Protein AF-A0A397GN36-F1 (afdb_monomer_lite)

Foldseek 3Di:
DVVLLVQVLVVVVVCVVVVPLPVAADEDADALVNQVVLVVVVVVQVCCVVDPDPDPSDRPSSVSYDYAYALVVLLQVLLQVLCLVVVVVLLVVCCVVVNPVDDDDSRDDSVSSLVSLVCLQVVCVVCVVVCCVVDVVPPPDPVVVVSCCSRVQSSCLSNCLVPPCQQVLVPVVNLVSLVSSLVVCVVVVPPRSVVNSVVNNVVLVVCVVVVPVVNVVCSVPSNLSHCVVQVVLVVQLPVVDDLPDDPVRSFVSSVVVVVVCCVVPVPPDDRPDDDDPDDDDPDPDDDPDDDHDDDPPPVPDD

Sequence (302 aa):
MNDYVNALQIILDIDKDIRILHNRLAPLVVDWPGQLFVGKALKHTGQKFIKPTPIRYQIDGINSFIPILGPLHVSLNSREHVILIYHSFFEKLFHFVFGSRNVFAKKPKPWRINLLLDLAYNGWYKIRDIINLKFGCTCKDTEYCMMVDLLDNIIPSTLDIYSTLFHSSSYDEYIESIFRIWTFVLCWKQHNYNKAPLAFLSDVFYWEDIKHPFAKVIKLFLMNFNDYFVENMHSKIRVHTSTNSSTDNIIKQAYLIVKDETQTNPKGHACNLPPDNNNCPQHVKALPNNLFYTTKSNYNYL

Radius of gyration: 22.61 Å; chains: 1; bounding box: 66×48×64 Å

Secondary structure (DSSP, 8-state):
-HHHHHHHHHHHHHHHHH-SSTT--EEEEE-HHHHHHHHHHHHHHHHHTT---------TTGGGEEEEE-HHHHHHHHHHHHHHHTHHHHHHHHHHHH-TTSPPPSS--HHHHHHHHHHHHHHHHHHHHHHHHHHTTT---HHHHHHHHIIIIIHHHHHHIIIIIITTT-HHHHHHHHHHHHHHHHHTT-TTTTTHHHHHHHHHHHHHHTT-HHHHHHHHHGGGS--HHHHHHHHHHHHH--TT--HHHHHHHHHHHHHHHHHH-TTSSS-------S---S------S-------------

Structure (mmCIF, N/CA/C/O backbone):
data_AF-A0A397GN36-F1
#
_entry.id   AF-A0A397GN36-F1
#
loop_
_atom_site.group_PDB
_atom_site.id
_atom_site.type_symbol
_atom_site.label_atom_id
_atom_site.label_alt_id
_atom_site.label_comp_id
_atom_site.label_asym_id
_atom_site.label_entity_id
_atom_site.label_seq_id
_atom_site.pdbx_PDB_ins_code
_atom_site.Cartn_x
_atom_site.Cartn_y
_atom_site.Cartn_z
_atom_site.occupancy
_atom_site.B_iso_or_equiv
_atom_site.auth_seq_id
_atom_site.auth_comp_id
_atom_site.auth_asym_id
_atom_site.auth_atom_id
_atom_site.pdbx_PDB_model_num
ATOM 1 N N . MET A 1 1 ? 10.115 18.184 -11.431 1.00 66.00 1 MET A N 1
ATOM 2 C CA . MET A 1 1 ? 10.056 17.642 -12.812 1.00 66.00 1 MET A CA 1
ATOM 3 C C . MET A 1 1 ? 11.456 17.442 -13.378 1.00 66.00 1 MET A C 1
ATOM 5 O O . MET A 1 1 ? 11.762 16.310 -13.715 1.00 66.00 1 MET A O 1
ATOM 9 N N . ASN A 1 2 ? 12.306 18.478 -13.4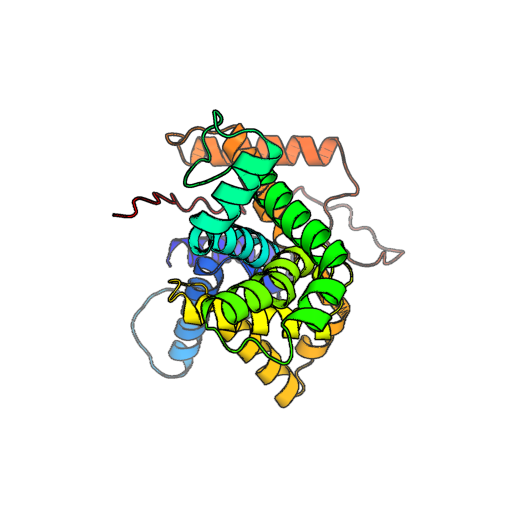18 1.00 72.06 2 ASN A N 1
ATOM 10 C CA . ASN A 1 2 ? 13.690 18.367 -13.915 1.00 72.06 2 ASN A CA 1
ATOM 11 C C . ASN A 1 2 ? 14.500 17.285 -13.192 1.00 72.06 2 ASN A C 1
ATOM 13 O O . ASN A 1 2 ? 15.205 16.535 -13.847 1.00 72.06 2 ASN A O 1
ATOM 17 N N . ASP A 1 3 ? 14.321 17.131 -11.880 1.00 79.06 3 ASP A N 1
ATOM 18 C CA . ASP A 1 3 ? 15.044 16.107 -11.113 1.00 79.06 3 ASP A CA 1
ATOM 19 C C . ASP A 1 3 ? 14.684 14.675 -11.544 1.00 79.06 3 ASP A C 1
ATOM 21 O O . ASP A 1 3 ? 15.561 13.827 -11.662 1.00 79.06 3 ASP A O 1
ATOM 25 N N . TYR A 1 4 ? 13.410 14.414 -11.862 1.00 79.75 4 TYR A N 1
ATOM 26 C CA . TYR A 1 4 ? 12.957 13.108 -12.366 1.00 79.75 4 TYR A CA 1
ATOM 27 C C . TYR A 1 4 ? 13.494 12.830 -13.767 1.00 79.75 4 TYR A C 1
ATOM 29 O O . TYR A 1 4 ? 13.946 11.728 -14.051 1.00 79.75 4 TYR A O 1
ATOM 37 N N . VAL A 1 5 ? 13.477 13.849 -14.624 1.00 78.44 5 VAL A N 1
ATOM 38 C CA . VAL A 1 5 ? 14.067 13.811 -15.965 1.00 78.44 5 VAL A CA 1
ATOM 39 C C . VAL A 1 5 ? 15.566 13.507 -15.890 1.00 78.44 5 VAL A C 1
ATOM 41 O O . VAL A 1 5 ? 16.035 12.602 -16.572 1.00 78.44 5 VAL A O 1
ATOM 44 N N . ASN A 1 6 ? 16.301 14.194 -15.015 1.00 83.25 6 ASN A N 1
ATOM 45 C CA . ASN A 1 6 ? 17.730 13.967 -14.815 1.00 83.25 6 ASN A CA 1
ATOM 46 C C . ASN A 1 6 ? 18.010 12.551 -14.291 1.00 83.25 6 ASN A C 1
ATOM 48 O O . ASN A 1 6 ? 18.943 11.905 -14.755 1.00 83.25 6 ASN A O 1
ATOM 52 N N . ALA A 1 7 ? 17.186 12.043 -13.371 1.00 82.44 7 ALA A N 1
ATOM 53 C CA . ALA A 1 7 ? 17.313 10.676 -12.873 1.00 82.44 7 ALA A CA 1
ATOM 54 C C . ALA A 1 7 ? 17.110 9.629 -13.983 1.00 82.44 7 ALA A C 1
ATOM 56 O O . ALA A 1 7 ? 17.905 8.701 -14.101 1.00 82.44 7 ALA A O 1
ATOM 57 N N . LEU A 1 8 ? 16.097 9.800 -14.841 1.00 85.12 8 LEU A N 1
ATOM 58 C CA . LEU A 1 8 ? 15.886 8.910 -15.988 1.00 85.12 8 LEU A CA 1
ATOM 59 C C . LEU A 1 8 ? 17.022 9.002 -17.011 1.00 85.12 8 LEU A C 1
ATOM 61 O O . LEU A 1 8 ? 17.406 7.983 -17.579 1.00 85.12 8 LEU A O 1
ATOM 65 N N . GLN A 1 9 ? 17.582 10.196 -17.224 1.00 84.31 9 GLN A N 1
ATOM 66 C CA . GLN A 1 9 ? 18.726 10.376 -18.117 1.00 84.31 9 GLN A CA 1
ATOM 67 C C . GLN A 1 9 ? 19.933 9.558 -17.652 1.00 84.31 9 GLN A C 1
ATOM 69 O O . GLN A 1 9 ? 20.587 8.942 -18.483 1.00 84.31 9 GLN A O 1
ATOM 74 N N . ILE A 1 10 ? 20.178 9.476 -16.342 1.00 83.81 10 ILE A N 1
ATOM 75 C CA . ILE A 1 10 ? 21.262 8.650 -15.794 1.00 83.81 10 ILE A CA 1
ATOM 76 C C . ILE A 1 10 ? 21.046 7.166 -16.123 1.00 83.81 10 ILE A C 1
ATOM 78 O O . ILE A 1 10 ? 21.978 6.493 -16.556 1.00 83.81 10 ILE A O 1
ATOM 82 N N . ILE A 1 11 ? 19.816 6.661 -15.971 1.00 84.19 11 ILE A N 1
ATOM 83 C CA . ILE A 1 11 ? 19.483 5.268 -16.314 1.00 84.19 11 ILE A CA 1
ATOM 84 C C . ILE A 1 11 ? 19.729 5.015 -17.807 1.00 84.19 11 ILE A C 1
ATOM 86 O O . ILE A 1 11 ? 20.317 4.003 -18.180 1.00 84.19 11 ILE A O 1
ATOM 90 N N . LEU A 1 12 ? 19.310 5.948 -18.661 1.00 85.19 12 LEU A N 1
ATOM 91 C CA . LEU A 1 12 ? 19.504 5.857 -20.107 1.00 85.19 12 LEU A CA 1
ATOM 92 C C . LEU A 1 12 ? 20.977 5.958 -20.508 1.00 85.19 12 LEU A C 1
ATOM 94 O O . LEU A 1 12 ? 21.395 5.293 -21.449 1.00 85.19 12 LEU A O 1
ATOM 98 N N . ASP A 1 13 ? 21.770 6.762 -19.802 1.00 85.19 13 ASP A N 1
ATOM 99 C CA . ASP A 1 13 ? 23.205 6.877 -20.047 1.00 85.19 13 ASP A CA 1
ATOM 100 C C . ASP A 1 13 ? 23.935 5.568 -19.732 1.00 85.19 13 ASP A C 1
ATOM 102 O O . ASP A 1 13 ? 24.816 5.179 -20.493 1.00 85.19 13 ASP A O 1
ATOM 106 N N . ILE A 1 14 ? 23.522 4.850 -18.683 1.00 82.06 14 ILE A N 1
ATOM 107 C CA . ILE A 1 14 ? 24.012 3.494 -18.393 1.00 82.06 14 ILE A CA 1
ATOM 108 C C . ILE A 1 14 ? 23.550 2.513 -19.480 1.00 82.06 14 ILE A C 1
ATOM 110 O O . ILE A 1 14 ? 24.323 1.672 -19.941 1.00 82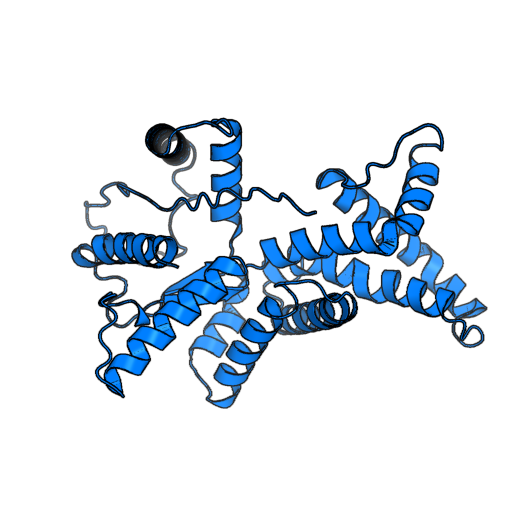.06 14 ILE A O 1
ATOM 114 N N . ASP A 1 15 ? 22.298 2.625 -19.930 1.00 82.94 15 ASP A N 1
ATOM 115 C CA . ASP A 1 15 ? 21.758 1.742 -20.963 1.00 82.94 15 ASP A CA 1
ATOM 116 C C . ASP A 1 15 ? 22.415 1.932 -22.339 1.00 82.94 15 ASP A C 1
ATOM 118 O O . ASP A 1 15 ? 22.415 0.998 -23.134 1.00 82.94 15 ASP A O 1
ATOM 122 N N . LYS A 1 16 ? 23.047 3.077 -22.634 1.00 82.81 16 LYS A N 1
ATOM 123 C CA . LYS A 1 16 ? 23.783 3.267 -23.903 1.00 82.81 16 LYS A CA 1
ATOM 124 C C . LYS A 1 16 ? 24.829 2.176 -24.143 1.00 82.81 16 LYS A C 1
ATOM 126 O O . LYS A 1 16 ? 25.008 1.749 -25.289 1.00 82.81 16 LYS A O 1
ATOM 131 N N . ASP A 1 17 ? 25.463 1.709 -23.071 1.00 78.81 17 ASP A N 1
ATOM 132 C CA . ASP A 1 17 ? 26.510 0.692 -23.130 1.00 78.81 17 ASP A CA 1
ATOM 133 C C . ASP A 1 17 ? 25.940 -0.735 -23.117 1.00 78.81 17 ASP A C 1
ATOM 135 O O . ASP A 1 17 ? 26.475 -1.619 -23.786 1.00 78.81 17 ASP A O 1
ATOM 139 N N . ILE A 1 18 ? 24.844 -0.972 -22.385 1.00 81.00 18 ILE A N 1
ATOM 140 C CA . ILE A 1 18 ? 24.303 -2.324 -22.137 1.00 81.00 18 ILE A CA 1
ATOM 141 C C . ILE A 1 18 ? 23.149 -2.679 -23.097 1.00 81.00 18 ILE A C 1
ATOM 143 O O . ILE A 1 18 ? 22.924 -3.849 -23.406 1.00 81.00 18 ILE A O 1
ATOM 147 N N . ARG A 1 19 ? 22.446 -1.667 -23.615 1.00 80.19 19 ARG A N 1
ATOM 148 C CA . ARG A 1 19 ? 21.332 -1.729 -24.577 1.00 80.19 19 ARG A CA 1
ATOM 149 C C . ARG A 1 19 ? 20.180 -2.643 -24.152 1.00 80.19 19 ARG A C 1
ATOM 151 O O . ARG A 1 19 ? 19.540 -3.275 -24.994 1.00 80.19 19 ARG A O 1
ATOM 158 N N . ILE A 1 20 ? 19.895 -2.712 -22.854 1.00 80.31 20 ILE A N 1
ATOM 159 C CA . ILE A 1 20 ? 18.793 -3.503 -22.296 1.00 80.31 20 ILE A CA 1
ATOM 160 C C . ILE A 1 20 ? 17.446 -2.870 -22.659 1.00 80.31 20 ILE A C 1
ATOM 162 O O . ILE A 1 20 ? 16.495 -3.599 -22.939 1.00 80.31 20 ILE A O 1
ATOM 166 N N . LEU A 1 21 ? 17.346 -1.538 -22.680 1.00 81.56 21 LEU A N 1
ATOM 167 C CA . LEU A 1 21 ? 16.092 -0.818 -22.939 1.00 81.56 21 LEU A CA 1
ATOM 168 C C . LEU A 1 21 ? 15.791 -0.633 -24.432 1.00 81.56 21 LEU A C 1
ATOM 170 O O . LEU A 1 21 ? 14.710 -0.156 -24.792 1.00 81.56 21 LEU A O 1
ATOM 174 N N . HIS A 1 22 ? 16.705 -1.039 -25.317 1.00 78.19 22 HIS A N 1
ATOM 175 C CA . HIS A 1 22 ? 16.502 -0.954 -26.759 1.00 78.19 22 HIS A CA 1
ATOM 176 C C . HIS A 1 22 ? 15.306 -1.817 -27.198 1.00 78.19 22 HIS A C 1
ATOM 178 O O . HIS A 1 22 ? 15.331 -3.044 -27.091 1.00 78.19 22 HIS A O 1
ATOM 184 N N . ASN A 1 23 ? 14.256 -1.167 -27.714 1.00 76.00 23 ASN A N 1
ATOM 185 C CA . ASN A 1 23 ? 12.964 -1.775 -28.065 1.00 76.00 23 ASN A CA 1
ATOM 186 C C . ASN A 1 23 ? 12.267 -2.513 -26.904 1.00 76.00 23 ASN A C 1
ATOM 188 O O . ASN A 1 23 ? 11.458 -3.412 -27.142 1.00 76.00 23 ASN A O 1
ATOM 192 N N . ARG A 1 24 ? 12.564 -2.152 -25.649 1.00 81.00 24 ARG A N 1
ATOM 193 C CA . ARG A 1 24 ? 11.906 -2.711 -24.460 1.00 81.00 24 ARG A CA 1
ATOM 194 C C . ARG A 1 24 ? 11.271 -1.616 -23.613 1.00 81.00 24 ARG A C 1
ATOM 196 O O . ARG A 1 24 ? 11.689 -0.462 -23.643 1.00 81.00 24 ARG A O 1
ATOM 203 N N . LEU A 1 25 ? 10.264 -2.019 -22.843 1.00 81.88 25 LEU A N 1
ATOM 204 C CA . LEU A 1 25 ? 9.607 -1.188 -21.843 1.00 81.88 25 LEU A CA 1
ATOM 205 C C . LEU A 1 25 ? 10.087 -1.611 -20.452 1.00 81.88 25 LEU A C 1
ATOM 207 O O . LEU A 1 25 ? 9.997 -2.782 -20.086 1.00 81.88 25 LEU A O 1
ATOM 211 N N . ALA A 1 26 ? 10.589 -0.652 -19.688 1.00 87.00 26 ALA A N 1
ATOM 212 C CA . ALA A 1 26 ? 10.953 -0.763 -18.293 1.00 87.00 26 ALA A CA 1
ATOM 213 C C . ALA A 1 26 ? 9.830 -0.186 -17.424 1.00 87.00 26 ALA A C 1
ATOM 215 O O . ALA A 1 26 ? 9.566 1.022 -17.457 1.00 87.00 26 ALA A O 1
ATOM 216 N N . PRO A 1 27 ? 9.161 -1.024 -16.625 1.00 88.12 27 PRO A N 1
ATOM 217 C CA . PRO A 1 27 ? 8.268 -0.518 -15.606 1.00 88.12 27 PRO A CA 1
ATOM 218 C C . PRO A 1 27 ? 9.047 0.224 -14.524 1.00 88.12 27 PRO A C 1
ATOM 220 O O . PRO A 1 27 ? 10.050 -0.267 -14.008 1.00 88.12 27 PRO A O 1
ATOM 223 N N . LEU A 1 28 ? 8.551 1.397 -14.158 1.00 89.81 28 LEU A N 1
ATOM 224 C CA . LEU A 1 28 ? 9.083 2.224 -13.093 1.00 89.81 28 LEU A CA 1
ATOM 225 C C . LEU A 1 28 ? 8.057 2.274 -11.964 1.00 89.81 28 LEU A C 1
ATOM 227 O O . LEU A 1 28 ? 7.075 3.005 -12.045 1.00 89.81 28 LEU A O 1
ATOM 231 N N . VAL A 1 29 ? 8.274 1.478 -10.924 1.00 90.56 29 VAL A N 1
ATOM 232 C CA . VAL A 1 29 ? 7.384 1.402 -9.761 1.00 90.56 29 VAL A CA 1
ATOM 233 C C . VAL A 1 29 ? 7.706 2.557 -8.823 1.00 90.56 29 VAL A C 1
ATOM 235 O O . VAL A 1 29 ? 8.809 2.623 -8.284 1.00 90.56 29 VAL A O 1
ATOM 238 N N . VAL A 1 30 ? 6.774 3.494 -8.669 1.00 87.94 30 VAL A N 1
ATOM 239 C CA . VAL A 1 30 ? 7.022 4.763 -7.972 1.00 87.94 30 VAL A CA 1
ATOM 240 C C . VAL A 1 30 ? 5.808 5.257 -7.196 1.00 87.94 30 VAL A C 1
ATOM 242 O O . VAL A 1 30 ? 4.661 4.869 -7.438 1.00 87.94 30 VAL A O 1
ATOM 245 N N . ASP A 1 31 ? 6.083 6.164 -6.263 1.00 85.50 31 ASP A N 1
ATOM 246 C CA . ASP A 1 31 ? 5.082 6.965 -5.578 1.00 85.50 31 ASP A CA 1
ATOM 247 C C . ASP A 1 31 ? 4.365 7.949 -6.527 1.00 85.50 31 ASP A C 1
ATOM 249 O O . ASP A 1 31 ? 4.675 8.080 -7.717 1.00 85.50 31 ASP A O 1
ATOM 253 N N . TRP A 1 32 ? 3.369 8.667 -6.000 1.00 84.19 32 TRP A N 1
ATOM 254 C CA . TRP A 1 32 ? 2.576 9.603 -6.800 1.00 84.19 32 TRP A CA 1
ATOM 255 C C . TRP A 1 32 ? 3.409 10.675 -7.533 1.00 84.19 32 TRP A C 1
ATOM 257 O O . TRP A 1 32 ? 3.187 10.872 -8.731 1.00 84.19 32 TRP A O 1
ATOM 267 N N . PRO A 1 33 ? 4.343 11.394 -6.879 1.00 84.81 33 PRO A N 1
ATOM 268 C CA . PRO A 1 33 ? 5.267 12.280 -7.574 1.00 84.81 33 PRO A CA 1
ATOM 269 C C . PRO A 1 33 ? 5.978 11.612 -8.754 1.00 84.81 33 PRO A C 1
ATOM 271 O O . PRO A 1 33 ? 5.970 12.183 -9.850 1.00 84.81 33 PRO A O 1
ATOM 274 N N . GLY A 1 34 ? 6.536 10.413 -8.568 1.00 85.12 34 GLY A N 1
ATOM 275 C CA . GLY A 1 34 ? 7.184 9.674 -9.645 1.00 85.12 34 GLY A CA 1
ATOM 276 C C . GLY A 1 34 ? 6.232 9.382 -10.801 1.00 85.12 34 GLY A C 1
ATOM 277 O O . GLY A 1 34 ? 6.559 9.692 -11.947 1.00 85.12 34 GLY A O 1
ATOM 278 N N . GLN A 1 35 ? 5.018 8.906 -10.520 1.00 85.69 35 GLN A N 1
ATOM 279 C CA . GLN A 1 35 ? 4.015 8.668 -11.560 1.00 85.69 35 GLN A CA 1
ATOM 280 C C . GLN A 1 35 ? 3.672 9.946 -12.333 1.00 85.69 35 GLN A C 1
ATOM 282 O O . GLN A 1 35 ? 3.709 9.982 -13.565 1.00 85.69 35 GLN A O 1
ATOM 287 N N . LEU A 1 36 ? 3.362 11.023 -11.607 1.00 86.31 36 LEU A N 1
ATOM 288 C CA . LEU A 1 36 ? 2.902 12.279 -12.185 1.00 86.31 36 LEU A CA 1
ATOM 289 C C . LEU A 1 36 ? 3.986 12.942 -13.035 1.00 86.31 36 LEU A C 1
ATOM 291 O O . LEU A 1 36 ? 3.704 13.432 -14.131 1.00 86.31 36 LEU A O 1
ATOM 295 N N . PHE A 1 37 ? 5.213 13.032 -12.522 1.00 86.38 37 PHE A N 1
ATOM 296 C CA . PHE A 1 37 ? 6.283 13.753 -13.206 1.00 86.38 37 PHE A CA 1
ATOM 297 C C . PHE A 1 37 ? 6.868 12.956 -14.369 1.00 86.38 37 PHE A C 1
ATOM 299 O O . PHE A 1 37 ? 7.159 13.568 -15.399 1.00 86.38 37 PHE A O 1
ATOM 306 N N . VAL A 1 38 ? 6.966 11.629 -14.255 1.00 84.19 38 VAL A N 1
ATOM 307 C CA . VAL A 1 38 ? 7.384 10.768 -15.371 1.00 84.19 38 VAL A CA 1
ATOM 308 C C . VAL A 1 38 ? 6.303 10.733 -16.450 1.00 84.19 38 VAL A C 1
ATOM 310 O O . VAL A 1 38 ? 6.605 10.992 -17.613 1.00 84.19 38 VAL A O 1
ATOM 313 N N . GLY A 1 39 ? 5.029 10.576 -16.076 1.00 84.06 39 GLY A N 1
ATOM 314 C CA . GLY A 1 39 ? 3.902 10.664 -17.012 1.00 84.06 39 GLY A CA 1
ATOM 315 C C . GLY A 1 39 ? 3.833 12.015 -17.737 1.00 84.06 39 GLY A C 1
ATOM 316 O O . GLY A 1 39 ? 3.642 12.079 -18.954 1.00 84.06 39 GLY A O 1
ATOM 317 N N . LYS A 1 40 ? 4.076 13.124 -17.023 1.00 84.12 40 LYS A N 1
ATOM 318 C CA . LYS A 1 40 ? 4.222 14.445 -17.655 1.00 84.12 40 LYS A CA 1
ATOM 319 C C . LYS A 1 40 ? 5.388 14.468 -18.636 1.00 84.12 40 LYS A C 1
ATOM 321 O O . LYS A 1 40 ? 5.212 14.995 -19.730 1.00 84.12 40 LYS A O 1
ATOM 326 N N . ALA A 1 41 ? 6.556 13.948 -18.271 1.00 80.81 41 ALA A N 1
ATOM 327 C CA . ALA A 1 41 ? 7.719 13.955 -19.153 1.00 80.81 41 ALA A CA 1
ATOM 328 C C . ALA A 1 41 ? 7.445 13.181 -20.459 1.00 80.81 41 ALA A C 1
ATOM 330 O O . ALA A 1 41 ? 7.688 13.722 -21.537 1.00 80.81 41 ALA A O 1
ATOM 331 N N . LEU A 1 42 ? 6.814 12.004 -20.373 1.00 80.25 42 LEU A N 1
ATOM 332 C CA . LEU A 1 42 ? 6.370 11.212 -21.528 1.00 80.25 42 LEU A CA 1
ATOM 333 C C . LEU A 1 42 ? 5.437 12.006 -22.455 1.00 80.25 42 LEU A C 1
ATOM 335 O O . LEU A 1 42 ? 5.663 12.088 -23.664 1.00 80.25 42 LEU A O 1
ATOM 339 N N . LYS A 1 43 ? 4.420 12.669 -21.889 1.00 77.88 43 LYS A N 1
ATOM 340 C CA . LYS A 1 43 ? 3.457 13.466 -22.666 1.00 77.88 43 LYS A CA 1
ATOM 341 C C . LYS A 1 43 ? 4.116 14.629 -23.414 1.00 77.88 43 LYS A C 1
ATOM 343 O O . LYS A 1 43 ? 3.750 14.898 -24.557 1.00 77.88 43 LYS A O 1
ATOM 348 N N . HIS A 1 44 ? 5.072 15.323 -22.793 1.00 71.81 44 HIS A N 1
ATOM 349 C CA . HIS A 1 44 ? 5.770 16.441 -23.440 1.00 71.81 44 HIS A CA 1
ATOM 350 C C . HIS A 1 44 ? 6.674 15.967 -24.586 1.00 71.81 44 HIS A C 1
ATOM 352 O O . HIS A 1 44 ? 6.754 16.646 -25.609 1.00 71.81 44 HIS A O 1
ATOM 358 N N . THR A 1 45 ? 7.299 14.794 -24.461 1.00 60.75 45 THR A N 1
ATOM 359 C CA . THR A 1 45 ? 8.053 14.172 -25.560 1.00 60.75 45 THR A CA 1
ATOM 360 C C . THR A 1 45 ? 7.126 13.755 -26.703 1.00 60.75 45 THR A C 1
ATOM 362 O O . THR A 1 45 ? 7.421 14.043 -27.859 1.00 60.75 45 THR A O 1
ATOM 365 N N . GLY A 1 46 ? 5.957 13.182 -26.395 1.00 55.66 46 GLY A N 1
ATOM 366 C CA . GLY A 1 46 ? 4.932 12.842 -27.390 1.00 55.66 46 GLY A CA 1
ATOM 367 C C . GLY A 1 46 ? 4.370 14.057 -28.143 1.00 55.66 46 GLY A C 1
ATOM 368 O O . GLY A 1 46 ? 4.170 14.002 -29.353 1.00 55.66 46 GLY A O 1
ATOM 369 N N . GLN A 1 47 ? 4.170 15.194 -27.465 1.00 51.94 47 GLN A N 1
ATOM 370 C CA . GLN A 1 47 ? 3.667 16.426 -28.092 1.00 51.94 47 GLN A CA 1
ATOM 371 C C . GLN A 1 47 ? 4.645 17.064 -29.086 1.00 51.94 47 GLN A C 1
ATOM 373 O O . GLN A 1 47 ? 4.189 17.722 -30.021 1.00 51.94 47 GLN A O 1
ATOM 378 N N . LYS A 1 48 ? 5.959 16.833 -28.954 1.00 48.97 48 LYS A N 1
ATOM 379 C CA . LYS A 1 48 ? 6.953 17.285 -29.945 1.00 48.97 48 LYS A CA 1
ATOM 380 C C . LYS A 1 48 ? 6.761 16.645 -31.323 1.00 48.97 48 LYS A C 1
ATOM 382 O O . LYS A 1 48 ? 7.108 17.274 -32.316 1.00 48.97 48 LYS A O 1
ATOM 387 N N . PHE A 1 49 ? 6.162 15.453 -31.397 1.00 47.44 49 PHE A N 1
ATOM 388 C CA . PHE A 1 49 ? 5.797 14.827 -32.673 1.00 47.44 49 PHE A CA 1
ATOM 389 C C . PHE A 1 49 ? 4.592 15.503 -33.352 1.00 47.44 49 PHE A C 1
ATOM 391 O O . PHE A 1 49 ? 4.342 15.251 -34.525 1.00 47.44 49 PHE A O 1
ATOM 398 N N . ILE A 1 50 ? 3.850 16.364 -32.638 1.00 46.19 50 ILE A N 1
ATOM 399 C CA . ILE A 1 50 ? 2.599 16.980 -33.117 1.00 46.19 50 ILE A CA 1
ATOM 400 C C . ILE A 1 50 ? 2.716 18.512 -33.239 1.00 46.19 50 ILE A C 1
ATOM 402 O O . ILE A 1 50 ? 2.075 19.096 -34.111 1.00 46.19 50 ILE A O 1
ATOM 406 N N . LYS A 1 51 ? 3.527 19.195 -32.412 1.00 39.62 51 LYS A N 1
ATOM 407 C CA . LYS A 1 51 ? 3.793 20.644 -32.528 1.00 39.62 51 LYS A CA 1
ATOM 408 C C . LYS A 1 51 ? 5.237 21.009 -32.145 1.00 39.62 51 LYS A C 1
ATOM 410 O O . LYS A 1 51 ? 5.724 20.541 -31.114 1.00 39.62 51 LYS A O 1
ATOM 415 N N . PRO A 1 52 ? 5.907 21.901 -32.900 1.00 42.44 52 PRO A N 1
ATOM 416 C CA . PRO A 1 52 ? 7.245 22.374 -32.572 1.00 42.44 52 PRO A CA 1
ATOM 417 C C . PRO A 1 52 ? 7.160 23.484 -31.513 1.00 42.44 52 PRO A C 1
ATOM 419 O O . PRO A 1 52 ? 7.105 24.666 -31.839 1.00 42.44 52 PRO A O 1
ATOM 422 N N . THR A 1 53 ? 7.115 23.125 -30.229 1.00 43.97 53 THR A N 1
ATOM 423 C CA . THR A 1 53 ? 7.218 24.093 -29.117 1.00 43.97 53 THR A CA 1
ATOM 424 C C . THR A 1 53 ? 8.600 24.033 -28.444 1.00 43.97 53 THR A C 1
ATOM 426 O O . THR A 1 53 ? 9.157 22.946 -28.268 1.00 43.97 53 THR A O 1
ATOM 429 N N . PRO A 1 54 ? 9.175 25.179 -28.021 1.00 40.44 54 PRO A N 1
ATOM 430 C CA . PRO A 1 54 ? 10.589 25.303 -27.669 1.00 40.44 54 PRO A CA 1
ATOM 431 C C . PRO A 1 54 ? 10.870 24.988 -26.188 1.00 40.44 54 PRO A C 1
ATOM 433 O O . PRO A 1 54 ? 11.461 25.798 -25.478 1.00 40.44 54 PRO A O 1
ATOM 436 N N . ILE A 1 55 ? 10.465 23.812 -25.693 1.00 46.25 55 ILE A N 1
ATOM 437 C CA . ILE A 1 55 ? 10.888 23.335 -24.362 1.00 46.25 55 ILE A CA 1
ATOM 438 C C . ILE A 1 55 ? 11.892 22.183 -24.523 1.00 46.25 55 ILE A C 1
ATOM 440 O O . ILE A 1 55 ? 11.609 21.113 -25.072 1.00 46.25 55 ILE A O 1
ATOM 444 N N . ARG A 1 56 ? 13.117 22.439 -24.059 1.00 45.53 56 ARG A N 1
ATOM 445 C CA . ARG A 1 56 ? 14.362 21.735 -24.402 1.00 45.53 56 ARG A CA 1
ATOM 446 C C . ARG A 1 56 ? 14.685 20.546 -23.482 1.00 45.53 56 ARG A C 1
ATOM 448 O O . ARG A 1 56 ? 15.824 20.389 -23.071 1.00 45.53 56 ARG A O 1
ATOM 455 N N . TYR A 1 57 ? 13.707 19.696 -23.171 1.00 50.84 57 TYR A N 1
ATOM 456 C CA . TYR A 1 57 ? 13.988 18.374 -22.590 1.00 50.84 57 TYR A CA 1
ATOM 457 C C . TYR A 1 57 ? 13.969 17.354 -23.727 1.00 50.84 57 TYR A C 1
ATOM 459 O O . TYR A 1 57 ? 12.903 17.010 -24.239 1.00 50.84 57 TYR A O 1
ATOM 467 N N . GLN A 1 58 ? 15.142 16.989 -24.232 1.00 52.88 58 GLN A N 1
ATOM 468 C CA . GLN A 1 58 ? 15.308 15.960 -25.256 1.00 52.88 58 GLN A CA 1
ATOM 469 C C . GLN A 1 58 ? 15.965 14.768 -24.569 1.00 52.88 58 GLN A C 1
ATOM 471 O O . GLN A 1 58 ? 17.182 14.708 -24.464 1.00 52.88 58 GLN A O 1
ATOM 476 N N . ILE A 1 59 ? 15.133 13.900 -23.995 1.00 61.09 59 ILE A N 1
ATOM 477 C CA . ILE A 1 59 ? 15.582 12.624 -23.442 1.00 61.09 59 ILE A CA 1
ATOM 478 C C . ILE A 1 59 ? 15.251 11.566 -24.485 1.00 61.09 59 ILE A C 1
ATOM 480 O O . ILE A 1 59 ? 14.091 11.163 -24.624 1.00 61.09 59 ILE A O 1
ATOM 484 N N . ASP A 1 60 ? 16.263 11.142 -25.228 1.00 63.75 60 ASP A N 1
ATOM 485 C CA . ASP A 1 60 ? 16.135 10.017 -26.146 1.00 63.75 60 ASP A CA 1
ATOM 486 C C . ASP A 1 60 ? 15.947 8.735 -25.323 1.00 63.75 60 ASP A C 1
ATOM 488 O O . ASP A 1 60 ? 16.709 8.469 -24.398 1.00 63.75 60 ASP A O 1
ATOM 492 N N . GLY A 1 61 ? 14.905 7.956 -25.621 1.00 71.38 61 GLY A N 1
ATOM 493 C CA . GLY A 1 61 ? 14.606 6.710 -24.901 1.00 71.38 61 GLY A CA 1
ATOM 494 C C . GLY A 1 61 ? 13.671 6.846 -23.694 1.00 71.38 61 GLY A C 1
ATOM 495 O O . GLY A 1 61 ? 13.357 5.842 -23.067 1.00 71.38 61 GLY A O 1
ATOM 496 N N . ILE A 1 62 ? 13.128 8.034 -23.387 1.00 77.19 62 ILE A N 1
ATOM 497 C CA . ILE A 1 62 ? 12.151 8.168 -22.285 1.00 77.19 62 ILE A CA 1
ATOM 498 C C . ILE A 1 62 ? 10.895 7.303 -22.486 1.00 77.19 62 ILE A C 1
ATOM 500 O O . ILE A 1 62 ? 10.322 6.818 -21.517 1.00 77.19 62 ILE A O 1
ATOM 504 N N . ASN A 1 63 ? 10.509 7.053 -23.741 1.00 79.38 63 ASN A N 1
ATOM 505 C CA . ASN A 1 63 ? 9.383 6.184 -24.101 1.00 79.38 63 ASN A CA 1
ATOM 506 C C . ASN A 1 63 ? 9.608 4.713 -23.716 1.00 79.38 63 ASN A C 1
ATOM 508 O O . ASN A 1 63 ? 8.668 3.927 -23.776 1.00 79.38 63 ASN A O 1
ATOM 512 N N . SER A 1 64 ? 10.828 4.342 -23.318 1.00 83.31 64 SER A N 1
ATOM 513 C CA . SER A 1 64 ? 11.117 3.035 -22.743 1.00 83.31 64 SER A CA 1
ATOM 514 C C . SER A 1 64 ? 10.607 2.899 -21.310 1.00 83.31 64 SER A C 1
ATOM 516 O O . SER A 1 64 ? 10.651 1.794 -20.801 1.00 83.31 64 SER A O 1
ATOM 518 N N . PHE A 1 65 ? 10.120 3.946 -20.633 1.00 87.00 65 PHE A N 1
ATOM 519 C CA . PHE A 1 65 ? 9.630 3.837 -19.251 1.00 87.00 65 PHE A CA 1
ATOM 520 C C . PHE A 1 65 ? 8.104 3.881 -19.151 1.00 87.00 65 PHE A C 1
ATOM 522 O O . PHE A 1 65 ? 7.455 4.703 -19.797 1.00 87.00 65 PHE A O 1
ATOM 529 N N . ILE A 1 66 ? 7.537 3.052 -18.268 1.00 87.56 66 ILE A N 1
ATOM 530 C CA . ILE A 1 66 ? 6.112 3.080 -17.902 1.00 87.56 66 ILE A CA 1
ATOM 531 C C . ILE A 1 66 ? 5.994 3.243 -16.384 1.00 87.56 66 ILE A C 1
ATOM 533 O O . ILE A 1 66 ? 6.405 2.334 -15.662 1.00 87.56 66 ILE A O 1
ATOM 537 N N . PRO A 1 67 ? 5.451 4.361 -15.867 1.00 89.81 67 PRO A N 1
ATOM 538 C CA . PRO A 1 67 ? 5.233 4.509 -14.434 1.00 89.81 67 PRO A CA 1
ATOM 539 C C . PRO A 1 67 ? 4.148 3.542 -13.942 1.00 89.81 67 PRO A C 1
ATOM 541 O O . PRO A 1 67 ? 3.093 3.417 -14.553 1.00 89.81 67 PRO A O 1
ATOM 544 N N . ILE A 1 68 ? 4.398 2.886 -12.811 1.00 90.88 68 ILE A N 1
ATOM 545 C CA . ILE A 1 68 ? 3.489 1.940 -12.158 1.00 90.88 68 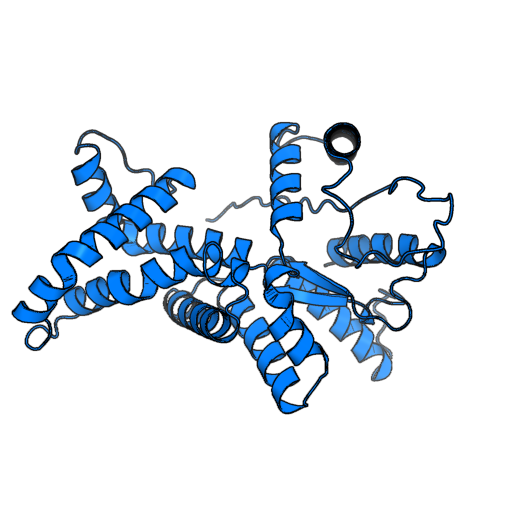ILE A CA 1
ATOM 546 C C . ILE A 1 68 ? 3.329 2.329 -10.693 1.00 90.88 68 ILE A C 1
ATOM 548 O O . ILE A 1 68 ? 4.241 2.872 -10.071 1.00 90.88 68 ILE A O 1
ATOM 552 N N . LEU A 1 69 ? 2.132 2.100 -10.156 1.00 92.12 69 LEU A N 1
ATOM 553 C CA . LEU A 1 69 ? 1.795 2.391 -8.765 1.00 92.12 69 LEU A CA 1
ATOM 554 C C . LEU A 1 69 ? 2.620 1.549 -7.808 1.00 92.12 69 LEU A C 1
ATOM 556 O O . LEU A 1 69 ? 2.553 0.329 -7.876 1.00 92.12 69 LEU A O 1
ATOM 560 N N . GLY A 1 70 ? 3.344 2.220 -6.910 1.00 92.62 70 GLY A N 1
ATOM 561 C CA . GLY A 1 70 ? 4.050 1.599 -5.795 1.00 92.62 70 GLY A CA 1
ATOM 562 C C . GLY A 1 70 ? 3.097 0.907 -4.816 1.00 92.62 70 GLY A C 1
ATOM 563 O O . GLY A 1 70 ? 2.409 1.605 -4.059 1.00 92.62 70 GLY A O 1
ATOM 564 N N . PRO A 1 71 ? 3.018 -0.436 -4.807 1.00 92.69 71 PRO A N 1
ATOM 565 C CA . PRO A 1 71 ? 2.092 -1.172 -3.948 1.00 92.69 71 PRO A CA 1
ATOM 566 C C . PRO A 1 71 ? 2.426 -0.996 -2.459 1.00 92.69 71 PRO A C 1
ATOM 568 O O . PRO A 1 71 ? 1.510 -0.896 -1.633 1.00 92.69 71 PRO A O 1
ATOM 571 N N . LEU A 1 72 ? 3.712 -0.894 -2.091 1.00 92.25 72 LEU A N 1
ATOM 572 C CA . LEU A 1 72 ? 4.113 -0.634 -0.709 1.00 92.25 72 LEU A CA 1
ATOM 573 C C . LEU A 1 72 ? 3.673 0.764 -0.279 1.00 92.25 72 LEU A C 1
ATOM 575 O O . LEU A 1 72 ? 3.100 0.918 0.801 1.00 92.25 72 LEU A O 1
ATOM 579 N N . HIS A 1 73 ? 3.882 1.778 -1.123 1.00 89.69 73 HIS A N 1
ATOM 580 C CA . HIS A 1 73 ? 3.431 3.139 -0.833 1.00 89.69 73 HIS A CA 1
ATOM 581 C C . HIS A 1 73 ? 1.915 3.235 -0.646 1.00 89.69 73 HIS A C 1
ATOM 583 O O . HIS A 1 73 ? 1.461 3.904 0.285 1.00 89.69 73 HIS A O 1
ATOM 589 N N . VAL A 1 74 ? 1.123 2.560 -1.486 1.00 91.94 74 VAL A N 1
ATOM 590 C CA . VAL A 1 74 ? -0.339 2.496 -1.317 1.00 91.94 74 VAL A CA 1
ATOM 591 C C . VAL A 1 74 ? -0.695 1.903 0.042 1.00 91.94 74 VAL A C 1
ATOM 593 O O . VAL A 1 74 ? -1.516 2.462 0.770 1.00 91.94 74 VAL A O 1
ATOM 596 N N . SER A 1 75 ? -0.050 0.802 0.416 1.00 92.88 75 SER A N 1
ATOM 597 C CA . SER A 1 75 ? -0.307 0.131 1.686 1.00 92.88 75 SER A CA 1
ATOM 598 C C . SER A 1 75 ? 0.064 0.988 2.896 1.00 92.88 75 SER A C 1
ATOM 600 O O . SER A 1 75 ? -0.760 1.192 3.782 1.00 92.88 75 SER A O 1
ATOM 602 N N . LEU A 1 76 ? 1.271 1.556 2.925 1.00 91.62 76 LEU A N 1
ATOM 603 C CA . LEU A 1 76 ? 1.724 2.386 4.043 1.00 91.62 76 LEU A CA 1
ATOM 604 C C . LEU A 1 76 ? 0.847 3.632 4.214 1.00 91.62 76 LEU A C 1
ATOM 606 O O . LEU A 1 76 ? 0.399 3.924 5.323 1.00 91.62 76 LEU A O 1
ATOM 610 N N . ASN A 1 77 ? 0.547 4.326 3.113 1.00 90.06 77 ASN A N 1
ATOM 611 C CA . ASN A 1 77 ? -0.240 5.553 3.172 1.00 90.06 77 ASN A CA 1
ATOM 612 C C . ASN A 1 77 ? -1.704 5.288 3.508 1.00 90.06 77 ASN A C 1
ATOM 614 O O . ASN A 1 77 ? -2.307 6.064 4.245 1.00 90.06 77 ASN A O 1
ATOM 618 N N . SER A 1 78 ? -2.300 4.216 2.988 1.00 92.50 78 SER A N 1
ATOM 619 C CA . SER A 1 78 ? -3.686 3.883 3.323 1.00 92.50 78 SER A CA 1
ATOM 620 C C . SER A 1 78 ? -3.831 3.528 4.806 1.00 92.50 78 SER A C 1
ATOM 622 O O . SER A 1 78 ? -4.704 4.086 5.468 1.00 92.50 78 SER A O 1
ATOM 624 N N . ARG A 1 79 ? -2.919 2.724 5.371 1.00 94.50 79 ARG A N 1
ATOM 625 C CA . ARG A 1 79 ? -2.902 2.397 6.810 1.00 94.50 79 ARG A CA 1
ATOM 626 C C . ARG A 1 79 ? -2.754 3.631 7.700 1.00 94.50 79 ARG A C 1
ATOM 628 O O . ARG A 1 79 ? -3.467 3.757 8.693 1.00 94.50 79 ARG A O 1
ATOM 635 N N . GLU A 1 80 ? -1.854 4.554 7.352 1.00 93.56 80 GLU A N 1
ATOM 636 C CA . GLU A 1 80 ? -1.708 5.811 8.097 1.00 93.56 80 GLU A CA 1
ATOM 637 C C . GLU A 1 80 ? -2.997 6.640 8.050 1.00 93.56 80 GLU A C 1
ATOM 639 O O . GLU A 1 80 ? -3.475 7.087 9.093 1.00 93.56 80 GLU A O 1
ATOM 644 N N . HIS A 1 81 ? -3.607 6.798 6.872 1.00 92.06 81 HIS A N 1
ATOM 645 C CA . HIS A 1 81 ? -4.843 7.570 6.741 1.00 92.06 81 HIS A CA 1
ATOM 646 C C . HIS A 1 81 ? -6.003 6.972 7.537 1.00 92.06 81 HIS A C 1
ATOM 648 O O . HIS A 1 81 ? -6.729 7.727 8.180 1.00 92.06 81 HIS A O 1
ATOM 654 N N . VAL A 1 82 ? -6.155 5.644 7.556 1.00 94.88 82 VAL A N 1
ATOM 655 C CA . VAL A 1 82 ? -7.195 4.976 8.356 1.00 94.88 82 VAL A CA 1
ATOM 656 C C . VAL A 1 82 ? -7.077 5.358 9.831 1.00 94.88 82 VAL A C 1
ATOM 658 O O . VAL A 1 82 ? -8.064 5.762 10.446 1.00 94.88 82 VAL A O 1
ATOM 661 N N . ILE A 1 83 ? -5.863 5.316 10.388 1.00 95.50 83 ILE A N 1
ATOM 662 C CA . ILE A 1 83 ? -5.618 5.710 11.780 1.00 95.50 83 ILE A CA 1
ATOM 663 C C . ILE A 1 83 ? -5.929 7.189 12.016 1.00 95.50 83 ILE A C 1
ATOM 665 O O . ILE A 1 83 ? -6.504 7.532 13.046 1.00 95.50 83 ILE A O 1
ATOM 669 N N . LEU A 1 84 ? -5.549 8.070 11.088 1.00 93.38 84 LEU A N 1
ATOM 670 C CA . LEU A 1 84 ? -5.765 9.510 11.235 1.00 93.38 84 LEU A CA 1
ATOM 671 C C . LEU A 1 84 ? -7.248 9.889 11.178 1.00 93.38 84 LEU A C 1
ATOM 673 O O . LEU A 1 84 ? -7.690 10.751 11.934 1.00 93.38 84 LEU A O 1
ATOM 677 N N . ILE A 1 85 ? -8.013 9.249 10.299 1.00 93.56 85 ILE A N 1
ATOM 678 C CA . ILE A 1 85 ? -9.424 9.573 10.070 1.00 93.56 85 ILE A CA 1
ATOM 679 C C . ILE A 1 85 ? -10.299 8.990 11.170 1.00 93.56 85 ILE A C 1
ATOM 681 O O . ILE A 1 85 ? -11.162 9.680 11.706 1.00 93.56 85 ILE A O 1
ATOM 685 N N . TYR A 1 86 ? -10.021 7.753 11.576 1.00 95.12 86 TYR A N 1
ATOM 686 C CA . TYR A 1 86 ? -10.727 7.084 12.665 1.00 95.12 86 TYR A CA 1
ATOM 687 C C . TYR A 1 86 ? -9.959 7.195 13.985 1.00 95.12 86 TYR A C 1
ATOM 689 O O . TYR A 1 86 ? -10.033 6.305 14.835 1.00 95.12 86 TYR A O 1
ATOM 697 N N . HIS A 1 87 ? -9.233 8.301 14.189 1.00 95.31 87 HIS A N 1
ATOM 698 C CA . HIS A 1 87 ? -8.376 8.489 15.360 1.00 95.31 87 HIS A CA 1
ATOM 699 C C . HIS A 1 87 ? -9.136 8.262 16.666 1.00 95.31 87 HIS A C 1
ATOM 701 O O . HIS A 1 87 ? -8.635 7.572 17.543 1.00 95.31 87 HIS A O 1
ATOM 707 N N . SER A 1 88 ? -10.366 8.768 16.795 1.00 95.06 88 SER A N 1
ATOM 708 C CA . SER A 1 88 ? -11.177 8.587 18.007 1.00 95.06 88 SER A CA 1
ATOM 709 C C . SER A 1 88 ? -11.520 7.121 18.299 1.00 95.06 88 SER A C 1
ATOM 711 O O . SER A 1 88 ? -11.594 6.731 19.464 1.00 95.06 88 SER A O 1
ATOM 713 N N . PHE A 1 89 ? -11.709 6.293 17.267 1.00 96.56 89 PHE A N 1
ATOM 714 C CA . PHE A 1 89 ? -11.890 4.848 17.430 1.00 96.56 89 PHE A CA 1
ATOM 715 C C . PHE A 1 89 ? -10.586 4.194 17.899 1.00 96.56 89 PHE A C 1
ATOM 717 O O . PHE A 1 89 ? -10.565 3.498 18.917 1.00 96.56 89 PHE A O 1
ATOM 724 N N . PHE A 1 90 ? -9.481 4.468 17.203 1.00 97.62 90 PHE A N 1
ATOM 725 C CA . PHE A 1 90 ? -8.184 3.868 17.517 1.00 97.62 90 PHE A CA 1
ATOM 726 C C . PHE A 1 90 ? -7.607 4.341 18.848 1.00 97.62 90 PHE A C 1
ATOM 728 O O . PHE A 1 90 ? -6.926 3.574 19.517 1.00 97.62 90 PHE A O 1
ATOM 735 N N . GLU A 1 91 ? -7.926 5.554 19.281 1.00 97.06 91 GLU A N 1
ATOM 736 C CA . GLU A 1 91 ? -7.593 6.073 20.602 1.00 97.06 91 GLU A CA 1
ATOM 737 C C . GLU A 1 91 ? -8.318 5.290 21.703 1.00 97.06 91 GLU A C 1
ATOM 739 O O . GLU A 1 91 ? -7.700 4.902 22.694 1.00 97.06 91 GLU A O 1
ATOM 744 N N . LYS A 1 92 ? -9.611 4.985 21.518 1.00 96.69 92 LYS A N 1
ATOM 745 C CA . LYS A 1 92 ? -10.360 4.126 22.450 1.00 96.69 92 LYS A CA 1
ATOM 746 C C . LYS A 1 92 ? -9.772 2.718 22.494 1.00 96.69 92 LYS A C 1
ATOM 748 O O . LYS A 1 92 ? -9.546 2.201 23.586 1.00 96.69 92 LYS A O 1
ATOM 753 N N . LEU A 1 93 ? -9.480 2.124 21.334 1.00 97.25 93 LEU A N 1
ATOM 754 C CA . LEU A 1 93 ? -8.833 0.812 21.255 1.00 97.25 93 LEU A CA 1
ATOM 755 C C . LEU A 1 93 ? -7.456 0.825 21.936 1.00 97.25 93 LEU A C 1
ATOM 757 O O . LEU A 1 93 ? -7.138 -0.062 22.724 1.00 97.25 93 LEU A O 1
ATOM 761 N N . PHE A 1 94 ? -6.656 1.861 21.689 1.00 97.75 94 PHE A N 1
ATOM 762 C CA . PHE A 1 94 ? -5.340 2.030 22.291 1.00 97.75 94 PHE A CA 1
ATOM 763 C C . PHE A 1 94 ? -5.430 2.134 23.818 1.00 97.75 94 PHE A C 1
ATOM 765 O O . PHE A 1 94 ? -4.742 1.399 24.521 1.00 97.75 94 PHE A O 1
ATOM 772 N N . HIS A 1 95 ? -6.302 2.988 24.356 1.00 97.44 95 HIS A N 1
ATOM 773 C CA . HIS A 1 95 ? -6.466 3.124 25.805 1.00 97.44 95 HIS A CA 1
ATOM 774 C C . HIS A 1 95 ? -7.072 1.881 26.459 1.00 97.44 95 HIS A C 1
ATOM 776 O O . HIS A 1 95 ? -6.770 1.608 27.620 1.00 97.44 95 HIS A O 1
ATOM 782 N N . PHE A 1 96 ? -7.884 1.112 25.734 1.00 96.19 96 PHE A N 1
ATOM 783 C CA . PHE A 1 96 ? -8.377 -0.175 26.212 1.00 96.19 96 PHE A CA 1
ATOM 784 C C . PHE A 1 96 ? -7.238 -1.192 26.375 1.00 96.19 96 PHE A C 1
ATOM 786 O O . PHE A 1 96 ? -7.155 -1.862 27.400 1.00 96.19 96 PHE A O 1
ATOM 793 N N . VAL A 1 97 ? -6.334 -1.278 25.395 1.00 95.56 97 VAL A N 1
ATOM 794 C CA . VAL A 1 97 ? -5.248 -2.274 25.374 1.00 95.56 97 VAL A CA 1
ATOM 795 C C . VAL A 1 97 ? -4.065 -1.866 26.253 1.00 95.56 97 VAL A C 1
ATOM 797 O O . VAL A 1 97 ? -3.499 -2.695 26.960 1.00 95.56 97 VAL A O 1
ATOM 800 N N . PHE A 1 98 ? -3.674 -0.593 26.214 1.00 95.19 98 PHE A N 1
ATOM 801 C CA . PHE A 1 98 ? -2.467 -0.094 26.877 1.00 95.19 98 PHE A CA 1
ATOM 802 C C . PHE A 1 98 ? -2.766 0.695 28.156 1.00 95.19 98 PHE A C 1
ATOM 804 O O . PHE A 1 98 ? -1.841 1.031 28.889 1.00 95.19 98 PHE A O 1
ATOM 811 N N . GLY A 1 99 ? -4.029 0.990 28.458 1.00 95.75 99 GLY A N 1
ATOM 812 C CA . GLY A 1 99 ? -4.439 1.776 29.620 1.00 95.75 99 GLY A CA 1
ATOM 813 C C . GLY A 1 99 ? -4.554 3.276 29.332 1.00 95.75 99 GLY A C 1
ATOM 814 O O . GLY A 1 99 ? -3.784 3.859 28.569 1.00 95.75 99 GLY A O 1
ATOM 815 N N . SER A 1 100 ? -5.504 3.924 30.008 1.00 93.56 100 SER A N 1
ATOM 816 C CA . SER A 1 100 ? -5.898 5.328 29.794 1.00 93.56 100 SER A CA 1
ATOM 817 C C . SER A 1 100 ? -4.845 6.376 30.162 1.00 93.56 100 SER A C 1
ATOM 819 O O . SER A 1 100 ? -4.986 7.538 29.799 1.00 93.56 100 SER A O 1
ATOM 821 N N . ARG A 1 101 ? -3.792 5.990 30.892 1.00 94.50 101 ARG A N 1
ATOM 822 C CA . ARG A 1 101 ? -2.687 6.895 31.250 1.00 94.50 101 ARG A CA 1
ATOM 823 C C . ARG A 1 101 ? -1.675 7.072 30.116 1.00 94.50 101 ARG A C 1
ATOM 825 O O . ARG A 1 101 ? -0.866 7.994 30.172 1.00 94.50 101 ARG A O 1
ATOM 832 N N . ASN A 1 102 ? -1.677 6.179 29.127 1.00 94.00 102 ASN A N 1
ATOM 833 C CA . ASN A 1 102 ? -0.736 6.228 28.016 1.00 94.00 102 ASN A CA 1
ATOM 834 C C . ASN A 1 102 ? -1.223 7.184 26.930 1.00 94.00 102 ASN A C 1
ATOM 836 O O . ASN A 1 102 ? -2.392 7.171 26.577 1.00 94.00 102 ASN A O 1
ATOM 840 N N . VAL A 1 103 ? -0.312 7.969 26.354 1.00 93.75 103 VAL A N 1
ATOM 841 C CA . VAL A 1 103 ? -0.656 8.931 25.300 1.00 93.75 103 VAL A CA 1
ATOM 842 C C . VAL A 1 103 ? -0.669 8.247 23.935 1.00 93.75 103 VAL A C 1
ATOM 844 O O . VAL A 1 103 ? 0.354 7.720 23.476 1.00 93.75 103 VAL A O 1
ATOM 847 N N . PHE A 1 104 ? -1.812 8.311 23.253 1.00 95.19 104 PHE A N 1
ATOM 848 C CA . PHE A 1 104 ? -1.890 7.995 21.834 1.00 95.19 104 PHE A CA 1
ATOM 849 C C . PHE A 1 104 ? -1.409 9.194 21.007 1.00 95.19 104 PHE A C 1
ATOM 851 O O . PHE A 1 104 ? -1.943 10.298 21.087 1.00 95.19 104 PHE A O 1
ATOM 858 N N . ALA A 1 105 ? -0.332 9.000 20.249 1.00 93.00 105 ALA A N 1
ATOM 859 C CA . ALA A 1 105 ? 0.235 10.063 19.431 1.00 93.00 105 ALA A CA 1
ATOM 860 C C . ALA A 1 105 ? -0.667 10.347 18.223 1.00 93.00 105 ALA A C 1
ATOM 862 O O . ALA A 1 105 ? -1.073 9.409 17.546 1.00 93.00 105 ALA A O 1
ATOM 863 N N . LYS A 1 106 ? -0.856 11.627 17.869 1.00 90.94 106 LYS A N 1
ATOM 864 C CA . LYS A 1 106 ? -1.603 12.032 16.659 1.00 90.94 106 LYS A CA 1
ATOM 865 C C . LYS A 1 106 ? -1.077 11.383 15.375 1.00 90.94 106 LYS A C 1
ATOM 867 O O . LYS A 1 106 ? -1.838 11.155 14.448 1.00 90.94 106 LYS A O 1
ATOM 872 N N . LYS A 1 107 ? 0.230 11.106 15.320 1.00 90.75 107 LYS A N 1
ATOM 873 C CA . LYS A 1 107 ? 0.891 10.343 14.254 1.00 90.75 107 LYS A CA 1
ATOM 874 C C . LYS A 1 107 ? 1.671 9.185 14.876 1.00 90.75 107 LYS A C 1
ATOM 876 O O . LYS A 1 107 ? 2.820 9.376 15.286 1.00 90.75 107 LYS A O 1
ATOM 881 N N . PRO A 1 108 ? 1.048 8.008 15.044 1.00 92.88 108 PRO A N 1
ATOM 882 C CA . PRO A 1 108 ? 1.714 6.857 15.636 1.00 92.88 108 PRO A CA 1
ATOM 883 C C . PRO A 1 108 ? 2.837 6.327 14.743 1.00 92.88 108 PRO A C 1
ATOM 885 O O . PRO A 1 108 ? 2.835 6.501 13.528 1.00 92.88 108 PRO A O 1
ATOM 888 N N . LYS A 1 109 ? 3.802 5.629 15.349 1.00 92.00 109 LYS A N 1
ATOM 889 C CA . LYS A 1 109 ? 4.855 4.938 14.591 1.00 92.00 109 LYS A CA 1
ATOM 890 C C . LYS A 1 109 ? 4.252 3.804 13.737 1.00 92.00 109 LYS A C 1
ATOM 892 O O . LYS A 1 109 ? 3.303 3.174 14.207 1.00 92.00 109 LYS A O 1
ATOM 897 N N . PRO A 1 110 ? 4.845 3.450 12.579 1.00 90.81 110 PRO A N 1
ATOM 898 C CA . PRO A 1 110 ? 4.307 2.419 11.681 1.00 90.81 110 PRO A CA 1
ATOM 899 C C . PRO A 1 110 ? 3.986 1.076 12.353 1.00 90.81 110 PRO A C 1
ATOM 901 O O . PRO A 1 110 ? 2.916 0.518 12.144 1.00 90.81 110 PRO A O 1
ATOM 904 N N . TRP A 1 111 ? 4.858 0.584 13.240 1.00 93.56 111 TRP A N 1
ATOM 905 C CA . TRP A 1 111 ? 4.603 -0.664 13.973 1.00 93.56 111 TRP A CA 1
ATOM 906 C C . TRP A 1 111 ? 3.360 -0.586 14.874 1.00 93.56 111 TRP A C 1
ATOM 908 O O . TRP A 1 111 ? 2.668 -1.580 15.064 1.00 93.56 111 TRP A O 1
ATOM 918 N N . ARG A 1 112 ? 3.063 0.599 15.424 1.00 95.06 112 ARG A N 1
ATOM 919 C CA . ARG A 1 112 ? 1.893 0.829 16.279 1.00 95.06 112 ARG A CA 1
ATOM 920 C C . ARG A 1 112 ? 0.618 0.936 15.449 1.00 95.06 112 ARG A C 1
ATOM 922 O O . ARG A 1 112 ? -0.417 0.469 15.904 1.00 95.06 112 ARG A O 1
ATOM 929 N N . ILE A 1 113 ? 0.708 1.520 14.252 1.00 96.19 113 ILE A N 1
ATOM 930 C CA . ILE A 1 113 ? -0.383 1.535 13.269 1.00 96.19 113 ILE A CA 1
ATOM 931 C C . ILE A 1 113 ? -0.775 0.098 12.921 1.00 96.19 113 ILE A C 1
ATOM 933 O O . ILE A 1 113 ? -1.924 -0.273 13.134 1.00 96.19 113 ILE A O 1
ATOM 937 N N . ASN A 1 114 ? 0.190 -0.720 12.484 1.00 95.69 114 ASN A N 1
ATOM 938 C CA . ASN A 1 114 ? -0.068 -2.116 12.121 1.00 95.69 114 ASN A CA 1
ATOM 939 C C . ASN A 1 114 ? -0.691 -2.892 13.285 1.00 95.69 114 ASN A C 1
ATOM 941 O O . ASN A 1 114 ? -1.737 -3.500 13.114 1.00 95.69 114 ASN A O 1
ATOM 945 N N . LEU A 1 115 ? -0.124 -2.771 14.492 1.00 96.62 115 LEU A N 1
ATOM 946 C CA . LEU A 1 115 ? -0.660 -3.439 15.678 1.00 96.62 115 LEU A CA 1
ATOM 947 C C . LEU A 1 115 ? -2.125 -3.074 15.958 1.00 96.62 115 LEU A C 1
ATOM 949 O O . LEU A 1 115 ? -2.924 -3.947 16.276 1.00 96.62 115 LEU A O 1
ATOM 953 N N . LEU A 1 116 ? -2.492 -1.794 15.869 1.00 97.94 116 LEU A N 1
ATOM 954 C CA . LEU A 1 116 ? -3.865 -1.363 16.141 1.00 97.94 116 LEU A CA 1
ATOM 955 C C . LEU A 1 116 ? -4.847 -1.822 15.061 1.00 97.94 116 LEU A C 1
ATOM 957 O O . LEU A 1 116 ? -5.963 -2.212 15.397 1.00 97.94 116 LEU A O 1
ATOM 961 N N . LEU A 1 117 ? -4.434 -1.801 13.792 1.00 97.88 117 LEU A N 1
ATOM 962 C CA . LEU A 1 117 ? -5.232 -2.330 12.687 1.00 97.88 117 LEU A CA 1
ATOM 963 C C . LEU A 1 117 ? -5.440 -3.842 12.837 1.00 97.88 117 LEU A C 1
ATOM 965 O O . LEU A 1 117 ? -6.575 -4.304 12.751 1.00 97.88 117 LEU A O 1
ATOM 969 N N . ASP A 1 118 ? -4.382 -4.590 13.157 1.00 97.06 118 ASP A N 1
ATOM 970 C CA . ASP A 1 118 ? -4.454 -6.034 13.394 1.00 97.06 118 ASP A CA 1
ATOM 971 C C . ASP A 1 118 ? -5.358 -6.364 14.586 1.00 97.06 118 ASP A C 1
ATOM 973 O O . ASP A 1 118 ? -6.176 -7.283 14.515 1.00 97.06 118 ASP A O 1
ATOM 977 N N . LEU A 1 119 ? -5.253 -5.616 15.688 1.00 97.81 119 LEU A N 1
ATOM 978 C CA . LEU A 1 119 ? -6.117 -5.805 16.855 1.00 97.81 119 LEU A CA 1
ATOM 979 C C . LEU A 1 119 ? -7.584 -5.509 16.531 1.00 97.81 119 LEU A C 1
ATOM 981 O O . LEU A 1 119 ? -8.457 -6.264 16.960 1.00 97.81 119 LEU A O 1
ATOM 985 N N . ALA A 1 120 ? -7.858 -4.447 15.771 1.00 98.06 120 ALA A N 1
ATOM 986 C CA . ALA A 1 120 ? -9.209 -4.115 15.333 1.00 98.06 120 ALA A CA 1
ATOM 987 C C . ALA A 1 120 ? -9.786 -5.208 14.423 1.00 98.06 120 ALA A C 1
ATOM 989 O O . ALA A 1 120 ? -10.891 -5.682 14.678 1.00 98.06 120 ALA A O 1
ATOM 990 N N . TYR A 1 121 ? -9.017 -5.662 13.429 1.00 97.69 121 TYR A N 1
ATOM 991 C CA . TYR A 1 121 ? -9.417 -6.725 12.509 1.00 97.69 121 TYR A CA 1
ATOM 992 C C . TYR A 1 121 ? -9.716 -8.039 13.240 1.00 97.69 121 TYR A C 1
ATOM 994 O O . TYR A 1 121 ? -10.811 -8.589 13.132 1.00 97.69 121 TYR A O 1
ATOM 1002 N N . ASN A 1 122 ? -8.773 -8.518 14.056 1.00 96.88 122 ASN A N 1
ATOM 1003 C CA . ASN A 1 122 ? -8.930 -9.774 14.791 1.00 96.88 122 ASN A CA 1
ATOM 1004 C C . ASN A 1 122 ? -10.018 -9.690 15.870 1.00 96.88 122 ASN A C 1
ATOM 1006 O O . ASN A 1 122 ? -10.709 -10.674 16.139 1.00 96.88 122 ASN A O 1
ATOM 1010 N N . GLY A 1 123 ? -10.164 -8.530 16.515 1.00 96.38 123 GLY A N 1
ATOM 1011 C CA . GLY A 1 123 ? -11.231 -8.277 17.477 1.00 96.38 123 GLY A CA 1
ATOM 1012 C C . GLY A 1 123 ? -12.601 -8.323 16.810 1.00 96.38 123 GLY A C 1
ATOM 1013 O O . GLY A 1 123 ? -13.486 -9.031 17.290 1.00 96.38 123 GLY A O 1
ATOM 1014 N N . TRP A 1 124 ? -12.748 -7.635 15.676 1.00 97.38 124 TRP A N 1
ATOM 1015 C CA . TRP A 1 124 ? -13.973 -7.637 14.885 1.00 97.38 124 TRP A CA 1
ATOM 1016 C C . TRP A 1 124 ? -14.329 -9.032 14.390 1.00 97.38 124 TRP A C 1
ATOM 1018 O O . TRP A 1 124 ? -15.440 -9.487 14.641 1.00 97.38 124 TRP A O 1
ATOM 1028 N N . TYR A 1 125 ? -13.374 -9.754 13.799 1.00 96.88 125 TYR A N 1
ATOM 1029 C CA . TYR A 1 125 ? -13.577 -11.115 13.300 1.00 96.88 125 TYR A CA 1
ATOM 1030 C C . TYR A 1 125 ? -14.223 -12.045 14.342 1.00 96.88 125 TYR A C 1
ATOM 1032 O O . TYR A 1 125 ? -15.084 -12.853 14.007 1.00 96.88 125 TYR A O 1
ATOM 1040 N N . LYS A 1 126 ? -13.867 -11.897 15.626 1.00 97.38 126 LYS A N 1
ATOM 1041 C CA . LYS A 1 126 ? -14.417 -12.713 16.722 1.00 97.38 126 LYS A CA 1
ATOM 1042 C C . LYS A 1 126 ? -15.855 -12.371 17.111 1.00 97.38 126 LYS A C 1
ATOM 1044 O O . LYS A 1 126 ? -16.547 -13.236 17.638 1.00 97.38 126 LYS A O 1
ATOM 1049 N N . ILE A 1 127 ? -16.284 -11.122 16.932 1.00 96.12 127 ILE A N 1
ATOM 1050 C CA . ILE A 1 127 ? -17.594 -10.641 17.408 1.00 96.12 127 ILE A CA 1
ATOM 1051 C C . ILE A 1 127 ? -18.566 -10.304 16.274 1.00 96.12 127 ILE A C 1
ATOM 1053 O O . ILE A 1 127 ? -19.752 -10.111 16.543 1.00 96.12 127 ILE A O 1
ATOM 1057 N N . ARG A 1 128 ? -18.083 -10.238 15.028 1.00 95.94 128 ARG A N 1
ATOM 1058 C CA . ARG A 1 128 ? -18.821 -9.785 13.843 1.00 95.94 128 ARG A CA 1
ATOM 1059 C C . ARG A 1 128 ? -20.176 -10.457 13.717 1.00 95.94 128 ARG A C 1
ATOM 1061 O O . ARG A 1 128 ? -21.186 -9.769 13.628 1.00 95.94 128 ARG A O 1
ATOM 1068 N N . ASP A 1 129 ? -20.212 -11.784 13.763 1.00 96.12 129 ASP A N 1
ATOM 1069 C CA . ASP A 1 129 ? -21.444 -12.537 13.513 1.00 96.12 129 ASP A CA 1
ATOM 1070 C C . ASP A 1 129 ? -22.498 -12.267 14.599 1.00 96.12 129 ASP A C 1
ATOM 1072 O O . ASP A 1 129 ? -23.680 -12.108 14.300 1.00 96.12 129 ASP A O 1
ATOM 1076 N N . ILE A 1 130 ? -22.064 -12.111 15.856 1.00 96.06 130 ILE A N 1
ATOM 1077 C CA . ILE A 1 130 ? -22.937 -11.768 16.990 1.00 96.06 130 ILE A CA 1
ATOM 1078 C C . ILE A 1 130 ? -23.503 -10.352 16.822 1.00 96.06 130 ILE A C 1
ATOM 1080 O O . ILE A 1 130 ? -24.692 -10.119 17.056 1.00 96.06 130 ILE A O 1
ATOM 1084 N N . ILE A 1 131 ? -22.665 -9.397 16.411 1.00 93.62 131 ILE A N 1
ATOM 1085 C CA . ILE A 1 131 ? -23.079 -8.011 16.173 1.00 93.62 131 ILE A CA 1
ATOM 1086 C C . ILE A 1 131 ? -24.036 -7.930 14.978 1.00 93.62 131 ILE A C 1
ATOM 1088 O O . ILE A 1 131 ? -25.092 -7.309 15.091 1.00 93.62 131 ILE A O 1
ATOM 1092 N N . ASN A 1 132 ? -23.732 -8.604 13.871 1.00 92.06 132 ASN A N 1
ATOM 1093 C CA . ASN A 1 132 ? -24.565 -8.611 12.669 1.00 92.06 132 ASN A CA 1
ATOM 1094 C C . ASN A 1 132 ? -25.912 -9.302 12.903 1.00 92.06 132 ASN A C 1
ATOM 1096 O O . ASN A 1 132 ? -26.932 -8.811 12.425 1.00 92.06 132 ASN A O 1
ATOM 1100 N N . LEU A 1 133 ? -25.953 -10.370 13.705 1.00 94.12 133 LEU A N 1
ATOM 1101 C CA . LEU A 1 133 ? -27.209 -11.009 14.104 1.00 94.12 133 LEU A CA 1
ATOM 1102 C C . LEU A 1 133 ? -28.113 -10.051 14.895 1.00 94.12 133 LEU A C 1
ATOM 1104 O O . LEU A 1 133 ? -29.328 -10.043 14.709 1.00 94.12 133 LEU A O 1
ATOM 1108 N N . LYS A 1 134 ? -27.527 -9.241 15.783 1.00 92.62 134 LYS A N 1
ATOM 1109 C CA . LYS A 1 134 ? -28.280 -8.347 16.673 1.00 92.62 134 LYS A CA 1
ATOM 1110 C C . LYS A 1 134 ? -28.677 -7.023 16.015 1.00 92.62 134 LYS A C 1
ATOM 1112 O O . LYS A 1 134 ? -29.756 -6.506 16.300 1.00 92.62 134 LYS A O 1
ATOM 1117 N N . PHE A 1 135 ? -27.810 -6.474 15.167 1.00 91.00 135 PHE A N 1
ATOM 1118 C CA . PHE A 1 135 ? -27.936 -5.111 14.644 1.00 91.00 135 PHE A CA 1
ATOM 1119 C C . PHE A 1 135 ? -28.003 -5.030 13.113 1.00 91.00 135 PHE A C 1
ATOM 1121 O O . PHE A 1 135 ? -28.514 -4.044 12.597 1.00 91.00 135 PHE A O 1
ATOM 1128 N N . GLY A 1 136 ? -27.555 -6.045 12.367 1.00 85.19 136 GLY A N 1
ATOM 1129 C CA . GLY A 1 136 ? -27.323 -5.934 10.920 1.00 85.19 136 GLY A CA 1
ATOM 1130 C C . GLY A 1 136 ? -28.577 -5.679 10.078 1.00 85.19 136 GLY A C 1
ATOM 1131 O O . GLY A 1 136 ? -28.520 -4.953 9.091 1.00 85.19 136 GLY A O 1
ATOM 1132 N N . CYS A 1 137 ? -29.732 -6.224 10.473 1.00 79.12 137 CYS A N 1
ATOM 1133 C CA . CYS A 1 137 ? -30.997 -5.992 9.757 1.00 79.12 137 CYS A CA 1
ATOM 1134 C C . CYS A 1 137 ? -31.785 -4.778 10.282 1.00 79.12 137 CYS A C 1
ATOM 1136 O O . CYS A 1 137 ? -32.709 -4.303 9.620 1.00 79.12 137 CYS A O 1
ATOM 1138 N N . THR A 1 138 ? -31.464 -4.301 11.486 1.00 80.50 138 THR A N 1
ATOM 1139 C CA . THR A 1 138 ? -32.313 -3.386 12.265 1.00 80.50 138 THR A CA 1
ATOM 1140 C C . THR A 1 138 ? -31.690 -2.005 12.446 1.00 80.50 138 THR A C 1
ATOM 1142 O O . THR A 1 138 ? -32.414 -1.012 12.495 1.00 80.50 138 THR A O 1
ATOM 1145 N N . CYS A 1 139 ? -30.362 -1.919 12.511 1.00 85.75 139 CYS A N 1
ATOM 1146 C CA . CYS A 1 139 ? -29.625 -0.687 12.732 1.00 85.75 139 CYS A CA 1
ATOM 1147 C C . CYS A 1 139 ? -29.214 -0.073 11.391 1.00 85.75 139 CYS A C 1
ATOM 1149 O O . CYS A 1 139 ? -28.299 -0.548 10.725 1.00 85.75 139 CYS A O 1
ATOM 1151 N N . LYS A 1 140 ? -29.903 1.001 11.001 1.00 87.38 140 LYS A N 1
ATOM 1152 C CA . LYS A 1 140 ? -29.560 1.825 9.826 1.00 87.38 140 LYS A CA 1
ATOM 1153 C C . LYS A 1 140 ? -28.877 3.134 10.219 1.00 87.38 140 LYS A C 1
ATOM 1155 O O . LYS A 1 140 ? -28.869 4.081 9.438 1.00 87.38 140 LYS A O 1
ATOM 1160 N N . ASP A 1 141 ? -28.397 3.208 11.456 1.00 93.12 141 ASP A N 1
ATOM 1161 C CA . ASP A 1 141 ? -27.732 4.398 11.954 1.00 93.12 141 ASP A CA 1
ATOM 1162 C C . ASP A 1 141 ? -26.398 4.615 11.230 1.00 93.12 141 ASP A C 1
ATOM 1164 O O . ASP A 1 141 ? -25.649 3.668 10.973 1.00 93.12 141 ASP A O 1
ATOM 1168 N N . THR A 1 142 ? -26.104 5.873 10.908 1.00 90.62 142 THR A N 1
ATOM 1169 C CA . THR A 1 142 ? -24.909 6.252 10.151 1.00 90.62 142 THR A CA 1
ATOM 1170 C C . THR A 1 142 ? -23.627 5.858 10.879 1.00 90.62 142 THR A C 1
ATOM 1172 O O . THR A 1 142 ? -22.696 5.376 10.236 1.00 90.62 142 THR A O 1
ATOM 1175 N N . GLU A 1 143 ? -23.561 6.016 12.204 1.00 91.12 143 GLU A N 1
ATOM 1176 C CA . GLU A 1 143 ? -22.361 5.681 12.976 1.00 91.12 143 GLU A CA 1
ATOM 1177 C C . GLU A 1 143 ? -22.106 4.172 12.961 1.00 91.12 143 GLU A C 1
ATOM 1179 O O . GLU A 1 143 ? -20.968 3.732 12.782 1.00 91.12 143 GLU A O 1
ATOM 1184 N N . TYR A 1 144 ? -23.172 3.373 13.081 1.00 92.38 144 TYR A N 1
ATOM 1185 C CA . TYR A 1 144 ? -23.085 1.919 12.959 1.00 92.38 144 TYR A CA 1
ATOM 1186 C C . TYR A 1 144 ? -22.595 1.501 11.570 1.00 92.38 144 TYR A C 1
ATOM 1188 O O . TYR A 1 144 ? -21.633 0.739 11.472 1.00 92.38 144 TYR A O 1
ATOM 1196 N N . CYS A 1 145 ? -23.192 2.034 10.500 1.00 91.50 145 CYS A N 1
ATOM 1197 C CA . CYS A 1 145 ? -22.778 1.717 9.134 1.00 91.50 145 CYS A CA 1
ATOM 1198 C C . CYS A 1 145 ? -21.316 2.104 8.870 1.00 91.50 145 CYS A C 1
ATOM 1200 O O . CYS A 1 145 ? -20.585 1.326 8.264 1.00 91.50 145 CYS A O 1
ATOM 1202 N N . MET A 1 146 ? -20.863 3.262 9.365 1.00 92.31 146 MET A N 1
ATOM 1203 C CA . MET A 1 146 ? -19.465 3.687 9.231 1.00 92.31 146 MET A CA 1
ATOM 1204 C C . MET A 1 146 ? -18.493 2.779 9.993 1.00 92.31 146 MET A C 1
ATOM 1206 O O . MET A 1 146 ? -17.394 2.524 9.504 1.00 92.31 146 MET A O 1
ATOM 1210 N N . MET A 1 147 ? -18.872 2.294 11.179 1.00 93.75 147 MET A N 1
ATOM 1211 C CA . MET A 1 147 ? -18.048 1.353 11.946 1.00 93.75 147 MET A CA 1
ATOM 1212 C C . MET A 1 147 ? -17.978 -0.021 11.285 1.00 93.75 147 MET A C 1
ATOM 1214 O O . MET A 1 147 ? -16.900 -0.606 11.223 1.00 93.75 147 MET A O 1
ATOM 1218 N N . VAL A 1 148 ? -19.102 -0.526 10.772 1.00 94.50 148 VAL A N 1
ATOM 1219 C CA . VAL A 1 148 ? -19.125 -1.786 10.017 1.00 94.50 148 VAL A CA 1
ATOM 1220 C C . VAL A 1 148 ? -18.270 -1.658 8.759 1.00 94.50 148 VAL A C 1
ATOM 1222 O O . VAL A 1 148 ? -17.417 -2.505 8.534 1.00 94.50 148 VAL A O 1
ATOM 1225 N N . ASP A 1 149 ? -18.402 -0.573 7.993 1.00 93.94 149 ASP A N 1
ATOM 1226 C CA . ASP A 1 149 ? -17.588 -0.345 6.792 1.00 93.94 149 ASP A CA 1
ATOM 1227 C C . ASP A 1 149 ? -16.084 -0.235 7.106 1.00 93.94 149 ASP A C 1
ATOM 1229 O O . ASP A 1 149 ? -15.252 -0.840 6.423 1.00 93.94 149 ASP A O 1
ATOM 1233 N N . LEU A 1 150 ? -15.723 0.456 8.197 1.00 96.00 150 LEU A N 1
ATOM 1234 C CA . LEU A 1 150 ? -14.343 0.501 8.687 1.00 96.00 150 LEU A CA 1
ATOM 1235 C C . LEU A 1 150 ? -13.781 -0.908 8.922 1.00 96.00 150 LEU A C 1
ATOM 1237 O O . LEU A 1 150 ? -12.652 -1.197 8.520 1.00 96.00 150 LEU A O 1
ATOM 1241 N N . LEU A 1 151 ? -14.546 -1.759 9.604 1.00 96.81 151 LEU A N 1
ATOM 1242 C CA . LEU A 1 151 ? -14.079 -3.050 10.099 1.00 96.81 151 LEU A CA 1
ATOM 1243 C C . LEU A 1 151 ? -14.165 -4.176 9.055 1.00 96.81 151 LEU A C 1
ATOM 1245 O O . LEU A 1 151 ? -13.270 -5.020 9.022 1.00 96.81 151 LEU A O 1
ATOM 1249 N N . ASP A 1 152 ? -15.196 -4.186 8.206 1.00 94.62 152 ASP A N 1
ATOM 1250 C CA . ASP A 1 152 ? -15.401 -5.204 7.165 1.00 94.62 152 ASP A CA 1
ATOM 1251 C C . ASP A 1 152 ? -14.666 -4.887 5.858 1.00 94.62 152 ASP A C 1
ATOM 1253 O O . ASP A 1 152 ? -14.244 -5.812 5.165 1.00 94.62 152 ASP A O 1
ATOM 1257 N N . ASN A 1 153 ? -14.487 -3.606 5.512 1.00 93.94 153 ASN A N 1
ATOM 1258 C CA . ASN A 1 153 ? -13.939 -3.221 4.208 1.00 93.94 153 ASN A CA 1
ATOM 1259 C C . ASN A 1 153 ? -12.600 -2.497 4.328 1.00 93.94 153 ASN A C 1
ATOM 1261 O O . ASN A 1 153 ? -11.596 -2.945 3.774 1.00 93.94 153 ASN A O 1
ATOM 1265 N N . ILE A 1 154 ? -12.559 -1.384 5.061 1.00 95.88 154 ILE A N 1
ATOM 1266 C CA . ILE A 1 154 ? -11.416 -0.463 5.022 1.00 95.88 154 ILE A CA 1
ATOM 1267 C C . ILE A 1 154 ? -10.170 -1.088 5.659 1.00 95.88 154 ILE A C 1
ATOM 1269 O O . ILE A 1 154 ? -9.109 -1.136 5.031 1.00 95.88 154 ILE A O 1
ATOM 1273 N N . ILE A 1 155 ? -10.277 -1.579 6.898 1.00 96.56 155 ILE A N 1
ATOM 1274 C CA . ILE A 1 155 ? -9.142 -2.180 7.610 1.00 96.56 155 ILE A CA 1
ATOM 1275 C C . ILE A 1 155 ? -8.578 -3.379 6.827 1.00 96.56 155 ILE A C 1
ATOM 1277 O O . ILE A 1 155 ? -7.381 -3.333 6.523 1.00 96.56 155 ILE A O 1
ATOM 1281 N N . PRO A 1 156 ? -9.384 -4.383 6.415 1.00 95.62 156 PRO A N 1
ATOM 1282 C CA . PRO A 1 156 ? -8.889 -5.508 5.620 1.00 95.62 156 PRO A CA 1
ATOM 1283 C C . PRO A 1 156 ? -8.197 -5.068 4.328 1.00 95.62 156 PRO A C 1
ATOM 1285 O O . PRO A 1 156 ? -7.065 -5.475 4.073 1.00 95.62 156 PRO A O 1
ATOM 1288 N N . SER A 1 157 ? -8.802 -4.154 3.554 1.00 95.12 157 SER A N 1
ATOM 1289 C CA . SER A 1 157 ? -8.198 -3.675 2.303 1.00 95.12 157 SER A CA 1
ATOM 1290 C C . SER A 1 157 ? -6.829 -3.021 2.518 1.00 95.12 157 SER A C 1
ATOM 1292 O O . SER A 1 157 ? -5.926 -3.221 1.710 1.00 95.12 157 SER A O 1
ATOM 1294 N N . THR A 1 158 ? -6.628 -2.271 3.606 1.00 94.44 158 THR A N 1
ATOM 1295 C CA . THR A 1 158 ? -5.318 -1.647 3.887 1.00 94.44 158 THR A CA 1
ATOM 1296 C C . THR A 1 158 ? -4.284 -2.609 4.474 1.00 94.44 158 THR A C 1
ATOM 1298 O O . THR A 1 158 ? -3.080 -2.439 4.241 1.00 94.44 158 THR A O 1
ATOM 1301 N N . LEU A 1 159 ? -4.717 -3.623 5.227 1.00 94.50 159 LEU A N 1
ATOM 1302 C CA . LEU A 1 159 ? -3.835 -4.658 5.758 1.00 94.50 159 LEU A CA 1
ATOM 1303 C C . LEU A 1 159 ? -3.345 -5.571 4.634 1.00 94.50 159 LEU A C 1
ATOM 1305 O O . LEU A 1 159 ? -2.133 -5.670 4.445 1.00 94.50 159 LEU A O 1
ATOM 1309 N N . ASP A 1 160 ? -4.251 -6.128 3.834 1.00 93.62 160 ASP A N 1
ATOM 1310 C CA . ASP A 1 160 ? -3.942 -7.228 2.918 1.00 93.62 160 ASP A CA 1
ATOM 1311 C C . ASP A 1 160 ? -3.324 -6.805 1.584 1.00 93.62 160 ASP A C 1
ATOM 1313 O O . ASP A 1 160 ? -2.578 -7.594 0.998 1.00 93.62 160 ASP A O 1
ATOM 1317 N N . ILE A 1 161 ? -3.575 -5.575 1.110 1.00 95.19 161 ILE A N 1
ATOM 1318 C CA . ILE A 1 161 ? -3.192 -5.134 -0.246 1.00 95.19 161 ILE A CA 1
ATOM 1319 C C . ILE A 1 161 ? -1.738 -5.456 -0.606 1.00 95.19 161 ILE A C 1
ATOM 1321 O O . ILE A 1 161 ? -1.464 -5.964 -1.691 1.00 95.19 161 ILE A O 1
ATOM 1325 N N . TYR A 1 162 ? -0.806 -5.203 0.315 1.00 94.75 162 TYR A N 1
ATOM 1326 C CA . TYR A 1 162 ? 0.614 -5.441 0.085 1.00 94.75 162 TYR A CA 1
ATOM 1327 C C . TYR A 1 162 ? 1.091 -6.769 0.668 1.00 94.75 162 TYR A C 1
ATOM 1329 O O . TYR A 1 162 ? 1.748 -7.530 -0.033 1.00 94.75 162 TYR A O 1
ATOM 1337 N N . SER A 1 163 ? 0.793 -7.071 1.936 1.00 91.25 163 SER A N 1
ATOM 1338 C CA . SER A 1 163 ? 1.342 -8.263 2.606 1.00 91.25 163 SER A CA 1
ATOM 1339 C C . SER A 1 163 ? 0.785 -9.573 2.063 1.00 91.25 163 SER A C 1
ATOM 1341 O O . SER A 1 163 ? 1.490 -10.576 2.092 1.00 91.25 163 SER A O 1
ATOM 1343 N N . THR A 1 164 ? -0.450 -9.552 1.563 1.00 93.06 164 THR A N 1
ATOM 1344 C CA . THR A 1 164 ? -1.174 -10.750 1.146 1.00 93.06 164 THR A CA 1
ATOM 1345 C C . THR A 1 164 ? -1.370 -10.737 -0.365 1.00 93.06 164 THR A C 1
ATOM 1347 O O . THR A 1 164 ? -0.796 -11.569 -1.065 1.00 93.06 164 THR A O 1
ATOM 1350 N N . LEU A 1 165 ? -2.119 -9.767 -0.897 1.00 95.94 165 LEU A N 1
ATOM 1351 C CA . LEU A 1 165 ? -2.586 -9.789 -2.289 1.00 95.94 165 LEU A CA 1
ATOM 1352 C C . LEU A 1 165 ? -1.448 -9.564 -3.290 1.00 95.94 165 LEU A C 1
ATOM 1354 O O . LEU A 1 165 ? -1.275 -10.345 -4.223 1.00 95.94 165 LEU A O 1
ATOM 1358 N N . PHE A 1 166 ? -0.617 -8.546 -3.059 1.00 94.62 166 PHE A N 1
ATOM 1359 C CA . PHE A 1 166 ? 0.524 -8.258 -3.926 1.00 94.62 166 PHE A CA 1
ATOM 1360 C C . PHE A 1 166 ? 1.575 -9.385 -3.919 1.00 94.62 166 PHE A C 1
ATOM 1362 O O . PHE A 1 166 ? 1.999 -9.836 -4.982 1.00 94.62 166 PHE A O 1
ATOM 1369 N N . HIS A 1 167 ? 1.964 -9.888 -2.739 1.00 90.81 167 HIS A N 1
ATOM 1370 C CA . HIS A 1 167 ? 2.978 -10.951 -2.625 1.00 90.81 167 HIS A CA 1
ATOM 1371 C C . HIS A 1 167 ? 2.503 -12.310 -3.142 1.00 90.81 167 HIS A C 1
ATOM 1373 O O . HIS A 1 167 ? 3.303 -13.073 -3.675 1.00 90.81 167 HIS A O 1
ATOM 1379 N N . SER A 1 168 ? 1.213 -12.623 -3.019 1.00 92.12 168 SER A N 1
ATOM 1380 C CA . SER A 1 168 ? 0.649 -13.845 -3.608 1.00 92.12 168 SER A CA 1
ATOM 1381 C C . SER A 1 168 ? 0.379 -13.721 -5.111 1.00 92.12 168 SER A C 1
ATOM 1383 O O . SER A 1 168 ? -0.020 -14.698 -5.735 1.00 92.12 168 SER A O 1
ATOM 1385 N N . SER A 1 169 ? 0.624 -12.545 -5.709 1.00 91.94 169 SER A N 1
ATOM 1386 C CA . SER A 1 169 ? 0.244 -12.230 -7.093 1.00 91.94 169 SER A CA 1
ATOM 1387 C C . SER A 1 169 ? -1.247 -12.482 -7.372 1.00 91.94 169 SER A C 1
ATOM 1389 O O . SER A 1 169 ? -1.619 -12.871 -8.478 1.00 91.94 169 SER A O 1
ATOM 1391 N N . SER A 1 170 ? -2.105 -12.237 -6.373 1.00 94.62 170 SER A N 1
ATOM 1392 C CA . SER A 1 170 ? -3.566 -12.338 -6.482 1.00 94.62 170 SER A CA 1
ATOM 1393 C C . SER A 1 170 ? -4.097 -11.130 -7.252 1.00 94.62 170 SER A C 1
ATOM 1395 O O . SER A 1 170 ? -4.525 -10.137 -6.669 1.00 94.62 170 SER A O 1
ATOM 1397 N N . TYR A 1 171 ? -3.935 -11.156 -8.575 1.00 95.12 171 TYR A N 1
ATOM 1398 C CA . TYR A 1 171 ? -4.123 -9.979 -9.421 1.00 95.12 171 TYR A CA 1
ATOM 1399 C C . TYR A 1 171 ? -5.545 -9.413 -9.362 1.00 95.12 171 TYR A C 1
ATOM 1401 O O . TYR A 1 171 ? -5.701 -8.210 -9.162 1.00 95.12 171 TYR A O 1
ATOM 1409 N N . ASP A 1 172 ? -6.566 -10.258 -9.512 1.00 96.12 172 ASP A N 1
ATOM 1410 C CA . ASP A 1 172 ? -7.954 -9.797 -9.598 1.00 96.12 172 ASP A CA 1
ATOM 1411 C C . ASP A 1 172 ? -8.392 -9.174 -8.249 1.00 96.12 172 ASP A C 1
ATOM 1413 O O . ASP A 1 172 ? -8.904 -8.053 -8.209 1.00 96.12 172 ASP A O 1
ATOM 1417 N N . GLU A 1 173 ? -8.050 -9.814 -7.126 1.00 96.75 173 GLU A N 1
ATOM 1418 C CA . GLU A 1 173 ? -8.297 -9.310 -5.768 1.00 96.75 173 GLU A CA 1
ATOM 1419 C C . GLU A 1 173 ? -7.464 -8.061 -5.439 1.00 96.75 173 GLU A C 1
ATOM 1421 O O . GLU A 1 173 ? -7.925 -7.168 -4.719 1.00 96.75 173 GLU A O 1
ATOM 1426 N N . TYR A 1 174 ? -6.234 -7.971 -5.957 1.00 96.88 174 TYR A N 1
ATOM 1427 C CA . TYR A 1 174 ? -5.381 -6.793 -5.810 1.00 96.88 174 TYR A CA 1
ATOM 1428 C C . TYR A 1 174 ? -5.988 -5.588 -6.531 1.00 96.88 174 TYR A C 1
ATOM 1430 O O . TYR A 1 174 ? -6.103 -4.524 -5.926 1.00 96.88 174 TYR A O 1
ATOM 1438 N N . ILE A 1 175 ? -6.420 -5.744 -7.787 1.00 96.38 175 ILE A N 1
ATOM 1439 C CA . ILE A 1 175 ? -7.081 -4.677 -8.553 1.00 96.38 175 ILE A CA 1
ATOM 1440 C C . ILE A 1 175 ? -8.368 -4.232 -7.855 1.00 96.38 175 ILE A C 1
ATOM 1442 O O . ILE A 1 175 ? -8.580 -3.028 -7.677 1.00 96.38 175 ILE A O 1
ATOM 1446 N N . GLU A 1 176 ? -9.184 -5.175 -7.381 1.00 95.81 176 GLU A N 1
ATOM 1447 C CA . GLU A 1 176 ? -10.384 -4.857 -6.607 1.00 95.81 176 GLU A CA 1
ATOM 1448 C C . GLU A 1 176 ? -10.044 -4.091 -5.319 1.00 95.81 176 GLU A C 1
ATOM 1450 O O . GLU A 1 176 ? -10.671 -3.079 -5.002 1.00 95.81 176 GLU A O 1
ATOM 1455 N N . SER A 1 177 ? -9.005 -4.509 -4.598 1.00 95.94 177 SER A N 1
ATOM 1456 C CA . SER A 1 177 ? -8.565 -3.832 -3.376 1.00 95.94 177 SER A CA 1
ATOM 1457 C C . SER A 1 177 ? -7.980 -2.444 -3.644 1.00 95.94 177 SER A C 1
ATOM 1459 O O . SER A 1 177 ? -8.236 -1.529 -2.865 1.00 95.94 177 SER A O 1
ATOM 1461 N N . ILE A 1 178 ? -7.264 -2.229 -4.755 1.00 95.50 178 ILE A N 1
ATOM 1462 C CA . ILE A 1 178 ? -6.836 -0.888 -5.187 1.00 95.50 178 ILE A CA 1
ATOM 1463 C C . ILE A 1 178 ? -8.051 -0.002 -5.472 1.00 95.50 178 ILE A C 1
ATOM 1465 O O . ILE A 1 178 ? -8.063 1.161 -5.062 1.00 95.50 178 ILE A O 1
ATOM 1469 N N . PHE A 1 179 ? -9.083 -0.536 -6.130 1.00 95.00 179 PHE A N 1
ATOM 1470 C CA . PHE A 1 179 ? -10.327 0.191 -6.371 1.00 95.00 179 PHE A CA 1
ATOM 1471 C C . PHE A 1 179 ? -11.039 0.549 -5.060 1.00 95.00 179 PHE A C 1
ATOM 1473 O O . PHE A 1 179 ? -11.401 1.709 -4.868 1.00 95.00 179 PHE A O 1
ATOM 1480 N N . ARG A 1 180 ? -11.162 -0.394 -4.116 1.00 93.88 180 ARG A N 1
ATOM 1481 C CA . ARG A 1 180 ? -11.709 -0.131 -2.771 1.00 93.88 180 ARG A CA 1
ATOM 1482 C C . ARG A 1 180 ? -10.895 0.925 -2.022 1.00 93.88 180 ARG A C 1
ATOM 1484 O O . ARG A 1 180 ? -11.468 1.843 -1.450 1.00 93.88 180 ARG A O 1
ATOM 1491 N N . ILE A 1 181 ? -9.563 0.858 -2.074 1.00 93.19 181 ILE A N 1
ATOM 1492 C CA . ILE A 1 181 ? -8.700 1.882 -1.469 1.00 93.19 181 ILE A CA 1
ATOM 1493 C C . ILE A 1 181 ? -8.952 3.251 -2.087 1.00 93.19 181 ILE A C 1
ATOM 1495 O O . ILE A 1 181 ? -9.060 4.257 -1.385 1.00 93.19 181 ILE A O 1
ATOM 1499 N N . TRP A 1 182 ? -9.082 3.299 -3.407 1.00 93.00 182 TRP A N 1
ATOM 1500 C CA . TRP A 1 182 ? -9.376 4.534 -4.106 1.00 93.00 182 TRP A CA 1
ATOM 1501 C C . TRP A 1 182 ? -10.720 5.143 -3.691 1.00 93.00 182 TRP A C 1
ATOM 1503 O O . TRP A 1 182 ? -10.767 6.356 -3.476 1.00 93.00 182 TRP A O 1
ATOM 1513 N N . THR A 1 183 ? -11.787 4.348 -3.532 1.00 91.56 183 THR A N 1
ATOM 1514 C CA . THR A 1 183 ? -13.111 4.887 -3.177 1.00 91.56 183 THR A CA 1
ATOM 1515 C C . THR A 1 183 ? -13.088 5.607 -1.831 1.00 91.56 183 THR A C 1
ATOM 1517 O O . THR A 1 183 ? -13.546 6.748 -1.753 1.00 91.56 183 THR A O 1
ATOM 1520 N N . PHE A 1 184 ? -12.485 5.029 -0.789 1.00 87.06 184 PHE A N 1
ATOM 1521 C CA . PHE A 1 184 ? -12.433 5.708 0.508 1.00 87.06 184 PHE A CA 1
ATOM 1522 C C . PHE A 1 184 ? -11.430 6.869 0.540 1.00 87.06 184 PHE A C 1
ATOM 1524 O O . PHE A 1 184 ? -11.727 7.923 1.103 1.00 87.06 184 PHE A O 1
ATOM 1531 N N . VAL A 1 185 ? -10.286 6.766 -0.145 1.00 85.69 185 VAL A N 1
ATOM 1532 C CA . VAL A 1 185 ? -9.335 7.886 -0.264 1.00 85.69 185 VAL A CA 1
ATOM 1533 C C . VAL A 1 185 ? -9.967 9.078 -1.001 1.00 85.69 185 VAL A C 1
ATOM 1535 O O . VAL A 1 185 ? -9.712 10.237 -0.649 1.00 85.69 185 VAL A O 1
ATOM 1538 N N . LEU A 1 186 ? -10.826 8.807 -1.989 1.00 87.69 186 LEU A N 1
ATOM 1539 C CA . LEU A 1 186 ? -11.633 9.814 -2.673 1.00 87.69 186 LEU A CA 1
ATOM 1540 C C . LEU A 1 186 ? -12.637 10.470 -1.714 1.00 87.69 186 LEU A C 1
ATOM 1542 O O . LEU A 1 186 ? -12.698 11.701 -1.663 1.00 87.69 186 LEU A O 1
ATOM 1546 N N . CYS A 1 187 ? -13.370 9.679 -0.921 1.00 85.81 187 CYS A N 1
ATOM 1547 C CA . CYS A 1 187 ? -14.297 10.188 0.099 1.00 85.81 187 CYS A CA 1
ATOM 1548 C C . CYS A 1 187 ? -13.601 11.112 1.108 1.00 85.81 187 CYS A C 1
ATOM 1550 O O . CYS A 1 187 ? -14.161 12.130 1.517 1.00 85.81 187 CYS A O 1
ATOM 1552 N N . TRP A 1 188 ? -12.354 10.807 1.460 1.00 85.31 188 TRP A N 1
ATOM 1553 C CA . TRP A 1 188 ? -11.557 11.585 2.409 1.00 85.31 188 TRP A CA 1
ATOM 1554 C C . TRP A 1 188 ? -10.845 12.795 1.802 1.00 85.31 188 TRP A C 1
ATOM 1556 O O . TRP A 1 188 ? -10.120 13.497 2.505 1.00 85.31 188 TRP A O 1
ATOM 1566 N N . LYS A 1 189 ? -11.048 13.066 0.504 1.00 82.44 189 LYS A N 1
ATOM 1567 C CA . LYS A 1 189 ? -10.447 14.195 -0.230 1.00 82.44 189 LYS A CA 1
ATOM 1568 C C . LYS A 1 189 ? -8.921 14.252 -0.100 1.00 82.44 189 LYS A C 1
ATOM 1570 O O . LYS A 1 189 ? -8.328 15.332 -0.085 1.00 82.44 189 LYS A O 1
ATOM 1575 N N . GLN A 1 190 ? -8.274 13.091 -0.027 1.00 76.81 190 GLN A N 1
ATOM 1576 C CA . GLN A 1 190 ? -6.827 13.017 0.116 1.00 76.81 190 GLN A CA 1
ATOM 1577 C C . GLN A 1 190 ? -6.146 13.545 -1.155 1.00 76.81 190 GLN A C 1
ATOM 1579 O O . GLN A 1 190 ? -6.427 13.101 -2.272 1.00 76.81 190 GLN A O 1
ATOM 1584 N N . HIS A 1 191 ? -5.242 14.510 -0.986 1.00 70.75 191 HIS A N 1
ATOM 1585 C CA . HIS A 1 191 ? -4.502 15.095 -2.097 1.00 70.75 191 HIS A CA 1
ATOM 1586 C C . HIS A 1 191 ? -3.380 14.156 -2.555 1.00 70.75 191 HIS A C 1
ATOM 1588 O O . HIS A 1 191 ? -2.454 13.920 -1.781 1.00 70.75 191 HIS A O 1
ATOM 1594 N N . ASN A 1 192 ? -3.426 13.734 -3.830 1.00 75.75 192 ASN A N 1
ATOM 1595 C CA . ASN A 1 192 ? -2.488 12.860 -4.564 1.00 75.75 192 ASN A CA 1
ATOM 1596 C C . ASN A 1 192 ? -2.990 11.421 -4.739 1.00 75.75 192 ASN A C 1
ATOM 1598 O O . ASN A 1 192 ? -3.068 10.938 -5.870 1.00 75.75 192 ASN A O 1
ATOM 1602 N N . TYR A 1 193 ? -3.381 10.747 -3.657 1.00 77.50 193 TYR A N 1
ATOM 1603 C CA . TYR A 1 193 ? -3.849 9.356 -3.720 1.00 77.50 193 TYR A CA 1
ATOM 1604 C C . TYR A 1 193 ? -5.302 9.232 -4.190 1.00 77.50 193 TYR A C 1
ATOM 1606 O O . TYR A 1 193 ? -5.755 8.138 -4.494 1.00 77.50 193 TYR A O 1
ATOM 1614 N N . ASN A 1 194 ? -6.020 10.342 -4.359 1.00 80.25 194 ASN A N 1
ATOM 1615 C CA . ASN A 1 194 ? -7.261 10.354 -5.134 1.00 80.25 194 ASN A CA 1
ATOM 1616 C C . ASN A 1 194 ? -7.032 10.189 -6.651 1.00 80.25 194 ASN A C 1
ATOM 1618 O O . ASN A 1 194 ? -7.979 9.904 -7.383 1.00 80.25 194 ASN A O 1
ATOM 1622 N N . LYS A 1 195 ? -5.792 10.383 -7.127 1.00 86.12 195 LYS A N 1
ATOM 1623 C CA . LYS A 1 195 ? -5.416 10.305 -8.546 1.00 86.12 195 LYS A CA 1
ATOM 1624 C C . LYS A 1 195 ? -4.484 9.133 -8.855 1.00 86.12 195 LYS A C 1
ATOM 1626 O O . LYS A 1 195 ? -4.647 8.534 -9.909 1.00 86.12 195 LYS A O 1
ATOM 1631 N N . ALA A 1 196 ? -3.544 8.798 -7.967 1.00 87.69 196 ALA A N 1
ATOM 1632 C CA . ALA A 1 196 ? -2.538 7.752 -8.213 1.00 87.69 196 ALA A CA 1
ATOM 1633 C C . ALA A 1 196 ? -3.144 6.361 -8.502 1.00 87.69 196 ALA A C 1
ATOM 1635 O O . ALA A 1 196 ? -2.839 5.784 -9.547 1.00 87.69 196 ALA A O 1
ATOM 1636 N N . PRO A 1 197 ? -4.057 5.838 -7.657 1.00 91.44 197 PRO A N 1
ATOM 1637 C CA . PRO A 1 197 ? -4.735 4.571 -7.916 1.00 91.44 197 PRO A CA 1
ATOM 1638 C C . PRO A 1 197 ? -5.600 4.623 -9.173 1.00 91.44 197 PRO A C 1
ATOM 1640 O O . PRO A 1 197 ? -5.596 3.686 -9.957 1.00 91.44 197 PRO A O 1
ATOM 1643 N N . LEU A 1 198 ? -6.298 5.741 -9.398 1.00 90.56 198 LEU A N 1
ATOM 1644 C CA . LEU A 1 198 ? -7.172 5.910 -10.557 1.00 90.56 198 LEU A CA 1
ATOM 1645 C C . LEU A 1 198 ? -6.392 5.913 -11.875 1.00 90.56 198 LEU A C 1
ATOM 1647 O O . LEU A 1 198 ? -6.831 5.296 -12.837 1.00 90.56 198 LEU A O 1
ATOM 1651 N N . ALA A 1 199 ? -5.239 6.586 -11.917 1.00 90.19 199 ALA A N 1
ATOM 1652 C CA . ALA A 1 199 ? -4.361 6.583 -13.083 1.00 90.19 199 ALA A CA 1
ATOM 1653 C C . ALA A 1 199 ? -3.873 5.161 -13.392 1.00 90.19 199 ALA A C 1
ATOM 1655 O O . ALA A 1 199 ? -3.987 4.709 -14.525 1.00 90.19 199 ALA A O 1
ATOM 1656 N N . PHE A 1 200 ? -3.432 4.427 -12.369 1.00 92.50 200 PHE A N 1
ATOM 1657 C CA . PHE A 1 200 ? -3.011 3.036 -12.523 1.00 92.50 200 PHE A CA 1
ATOM 1658 C C . PHE A 1 200 ? -4.142 2.115 -12.999 1.00 92.50 200 PHE A C 1
ATOM 1660 O O . PHE A 1 200 ? -3.944 1.349 -13.937 1.00 92.50 200 PHE A O 1
ATOM 1667 N N . LEU A 1 201 ? -5.334 2.212 -12.402 1.00 94.69 201 LEU A N 1
ATOM 1668 C CA . LEU A 1 201 ? -6.505 1.441 -12.832 1.00 94.69 201 LEU A CA 1
ATOM 1669 C C . LEU A 1 201 ? -6.895 1.772 -14.278 1.00 94.69 201 LEU A C 1
ATOM 1671 O O . LEU A 1 201 ? -7.185 0.870 -15.057 1.00 94.69 201 LEU A O 1
ATOM 1675 N N . SER A 1 202 ? -6.854 3.054 -14.651 1.00 93.69 202 SER A N 1
ATOM 1676 C CA . SER A 1 202 ? -7.112 3.494 -16.023 1.00 93.69 202 SER A CA 1
ATOM 1677 C C . SER A 1 202 ? -6.128 2.875 -17.015 1.00 93.69 202 SER A C 1
ATOM 1679 O O . SER A 1 202 ? -6.556 2.429 -18.076 1.00 93.69 202 SER A O 1
ATOM 1681 N N . ASP A 1 203 ? -4.834 2.847 -16.689 1.00 92.00 203 ASP A N 1
ATOM 1682 C CA . ASP A 1 203 ? -3.810 2.256 -17.554 1.00 92.00 203 ASP A CA 1
ATOM 1683 C C . ASP A 1 203 ? -4.010 0.741 -17.694 1.00 92.00 203 ASP A C 1
ATOM 1685 O O . ASP A 1 203 ? -3.971 0.212 -18.805 1.00 92.00 203 ASP A O 1
ATOM 1689 N N . VAL A 1 204 ? -4.304 0.052 -16.585 1.00 94.00 204 VAL A N 1
ATOM 1690 C CA . VAL A 1 204 ? -4.595 -1.388 -16.571 1.00 94.00 204 VAL A CA 1
ATOM 1691 C C . VAL A 1 204 ? -5.792 -1.725 -17.459 1.00 94.00 204 VAL A C 1
ATOM 1693 O O . VAL A 1 204 ? -5.646 -2.534 -18.375 1.00 94.00 204 VAL A O 1
ATOM 1696 N N . PHE A 1 205 ? -6.938 -1.072 -17.252 1.00 95.38 205 PHE A N 1
ATOM 1697 C CA . PHE A 1 205 ? -8.143 -1.338 -18.045 1.00 95.38 205 PHE A CA 1
ATOM 1698 C C . PHE A 1 205 ? -7.958 -0.978 -19.517 1.00 95.38 205 PHE A C 1
ATOM 1700 O O . PHE A 1 205 ? -8.440 -1.690 -20.395 1.00 95.38 205 PHE A O 1
ATOM 1707 N N . TYR A 1 206 ? -7.214 0.091 -19.805 1.00 95.19 206 TYR A N 1
ATOM 1708 C CA . TYR A 1 206 ? -6.864 0.433 -21.176 1.00 95.19 206 TYR A CA 1
ATOM 1709 C C . TYR A 1 206 ? -6.044 -0.679 -21.841 1.00 95.19 206 TYR A C 1
ATOM 1711 O O . TYR A 1 206 ? -6.367 -1.091 -22.953 1.00 95.19 206 TYR A O 1
ATOM 1719 N N . TRP A 1 207 ? -5.010 -1.203 -21.170 1.00 94.62 207 TRP A N 1
ATOM 1720 C CA . TRP A 1 207 ? -4.198 -2.299 -21.707 1.00 94.62 207 TRP A CA 1
ATOM 1721 C C . TRP A 1 207 ? -4.997 -3.583 -21.922 1.00 94.62 207 TRP A C 1
ATOM 1723 O O . TRP A 1 207 ? -4.716 -4.303 -22.882 1.00 94.62 207 TRP A O 1
ATOM 1733 N N . GLU A 1 208 ? -5.973 -3.876 -21.066 1.00 94.75 208 GLU A N 1
ATOM 1734 C CA . GLU A 1 208 ? -6.881 -5.010 -21.248 1.00 94.75 208 GLU A CA 1
ATOM 1735 C C . GLU A 1 208 ? -7.780 -4.833 -22.477 1.00 94.75 208 GLU A C 1
ATOM 1737 O O . GLU A 1 208 ? -7.856 -5.745 -23.305 1.00 94.75 208 GLU A O 1
ATOM 1742 N N . ASP A 1 209 ? -8.387 -3.654 -22.641 1.00 96.94 209 ASP A N 1
ATOM 1743 C CA . ASP A 1 209 ? -9.292 -3.336 -23.753 1.00 96.94 209 ASP A CA 1
ATOM 1744 C C . ASP A 1 209 ? -8.597 -3.480 -25.115 1.00 96.94 209 ASP A C 1
ATOM 1746 O O . ASP A 1 209 ? -9.068 -4.190 -26.009 1.00 96.94 209 ASP A O 1
ATOM 1750 N N . ILE A 1 210 ? -7.394 -2.910 -25.246 1.00 96.00 210 ILE A N 1
ATOM 1751 C CA . ILE A 1 210 ? -6.605 -3.009 -26.483 1.00 96.00 210 ILE A CA 1
ATOM 1752 C C . ILE A 1 210 ? -5.836 -4.335 -26.611 1.00 96.00 210 ILE A C 1
ATOM 1754 O O . ILE A 1 210 ? -5.069 -4.511 -27.561 1.00 96.00 210 ILE A O 1
ATOM 1758 N N . LYS A 1 211 ? -5.995 -5.261 -25.654 1.00 95.25 211 LYS A N 1
ATOM 1759 C CA . LYS A 1 211 ? -5.279 -6.549 -25.580 1.00 95.25 211 LYS A CA 1
ATOM 1760 C C . LYS A 1 211 ? -3.758 -6.394 -25.656 1.00 95.25 211 LYS A C 1
ATOM 1762 O O . LYS A 1 211 ? -3.059 -7.193 -26.286 1.00 95.25 211 LYS A O 1
ATOM 1767 N N . HIS A 1 212 ? -3.229 -5.355 -25.018 1.00 91.44 212 HIS A N 1
ATOM 1768 C CA . HIS A 1 212 ? -1.799 -5.099 -24.988 1.00 91.44 212 HIS A CA 1
ATOM 1769 C C . HIS A 1 212 ? -1.076 -6.227 -24.226 1.00 91.44 212 HIS A C 1
ATOM 1771 O O . HIS A 1 212 ? -1.511 -6.595 -23.130 1.00 91.44 212 HIS A O 1
ATOM 1777 N N . PRO A 1 213 ? 0.070 -6.746 -24.714 1.00 89.81 213 PRO A N 1
ATOM 1778 C CA . PRO A 1 213 ? 0.807 -7.823 -24.040 1.00 89.81 213 PRO A CA 1
ATOM 1779 C C . PRO A 1 213 ? 1.168 -7.514 -22.582 1.00 89.81 213 PRO A C 1
ATOM 1781 O O . PRO A 1 213 ? 1.278 -8.419 -21.757 1.00 89.81 213 PRO A O 1
ATOM 1784 N N . PHE A 1 214 ? 1.317 -6.231 -22.251 1.00 89.19 214 PHE A N 1
ATOM 1785 C CA . PHE A 1 214 ? 1.632 -5.782 -20.898 1.00 89.19 214 PHE A CA 1
ATOM 1786 C C . PHE A 1 214 ? 0.537 -6.097 -19.871 1.00 89.19 214 PHE A C 1
ATOM 1788 O O . PHE A 1 214 ? 0.873 -6.368 -18.722 1.00 89.19 214 PHE A O 1
ATOM 1795 N N . ALA A 1 215 ? -0.739 -6.165 -20.275 1.00 91.94 215 ALA A N 1
ATOM 1796 C CA . ALA A 1 215 ? -1.822 -6.570 -19.376 1.00 91.94 215 ALA A CA 1
ATOM 1797 C C . ALA A 1 215 ? -1.567 -7.986 -18.828 1.00 91.94 215 ALA A C 1
ATOM 1799 O O . ALA A 1 215 ? -1.627 -8.235 -17.624 1.00 91.94 215 ALA A O 1
ATOM 1800 N N . LYS A 1 216 ? -1.144 -8.902 -19.713 1.00 93.50 216 LYS A N 1
ATOM 1801 C CA . LYS A 1 216 ? -0.746 -10.265 -19.340 1.00 93.50 216 LYS A CA 1
ATOM 1802 C C . LYS A 1 216 ? 0.506 -10.282 -18.460 1.00 93.50 216 LYS A C 1
ATOM 1804 O O . LYS A 1 216 ? 0.581 -11.094 -17.542 1.00 93.50 216 LYS A O 1
ATOM 1809 N N . VAL A 1 217 ? 1.480 -9.407 -18.726 1.00 91.50 217 VAL A N 1
ATOM 1810 C CA . VAL A 1 217 ? 2.704 -9.304 -17.912 1.00 91.50 217 VAL A CA 1
ATOM 1811 C C . VAL A 1 217 ? 2.372 -8.882 -16.483 1.00 91.50 217 VAL A C 1
ATOM 1813 O O . VAL A 1 217 ? 2.817 -9.549 -15.556 1.00 91.50 217 VAL A O 1
ATOM 1816 N N . ILE A 1 218 ? 1.567 -7.834 -16.289 1.00 91.31 218 ILE A N 1
ATOM 1817 C CA . ILE A 1 218 ? 1.162 -7.395 -14.946 1.00 91.31 218 ILE A CA 1
ATOM 1818 C C . ILE A 1 218 ? 0.376 -8.494 -14.236 1.00 91.31 218 ILE A C 1
ATOM 1820 O O . ILE A 1 218 ? 0.669 -8.794 -13.083 1.00 91.31 218 ILE A O 1
ATOM 1824 N N . LYS A 1 219 ? -0.571 -9.137 -14.928 1.00 94.19 219 LYS A N 1
ATOM 1825 C CA . LYS A 1 219 ? -1.382 -10.207 -14.339 1.00 94.19 219 LYS A CA 1
ATOM 1826 C C . LYS A 1 219 ? -0.544 -11.399 -13.865 1.00 94.19 219 LYS A C 1
ATOM 1828 O O . LYS A 1 219 ? -0.817 -11.945 -12.804 1.00 94.19 219 LYS A O 1
ATOM 1833 N N . LEU A 1 220 ? 0.478 -11.799 -14.626 1.00 92.69 220 LEU A N 1
ATOM 1834 C CA . LEU A 1 220 ? 1.325 -12.953 -14.289 1.00 92.69 220 LEU A CA 1
ATOM 1835 C C . LEU A 1 220 ? 2.468 -12.628 -13.324 1.00 92.69 220 LEU A C 1
ATOM 1837 O O . LEU A 1 220 ? 2.909 -13.504 -12.587 1.00 92.69 220 LEU A O 1
ATOM 1841 N N . PHE A 1 221 ? 2.976 -11.398 -13.355 1.00 91.44 221 PHE A N 1
ATOM 1842 C CA . PHE A 1 221 ? 4.203 -11.012 -12.661 1.00 91.44 221 PHE A CA 1
ATOM 1843 C C . PHE A 1 221 ? 3.994 -9.826 -11.721 1.00 91.44 221 PHE A C 1
ATOM 1845 O O . PHE A 1 221 ? 4.925 -9.053 -11.509 1.00 91.44 221 PHE A O 1
ATOM 1852 N N . LEU A 1 222 ? 2.792 -9.676 -11.154 1.00 91.81 222 LEU A N 1
ATOM 1853 C CA . LEU A 1 222 ? 2.436 -8.557 -10.279 1.00 91.81 222 LEU A CA 1
ATOM 1854 C C . LEU A 1 222 ? 3.497 -8.310 -9.194 1.00 91.81 222 LEU A C 1
ATOM 1856 O O . LEU A 1 222 ? 3.968 -7.186 -9.044 1.00 91.81 222 LEU A O 1
ATOM 1860 N N . MET A 1 223 ? 3.952 -9.360 -8.505 1.00 91.88 223 MET A N 1
ATOM 1861 C CA . MET A 1 223 ? 4.951 -9.243 -7.435 1.00 91.88 223 MET A CA 1
ATOM 1862 C C . MET A 1 223 ? 6.303 -8.657 -7.896 1.00 91.88 223 MET A C 1
ATOM 1864 O O . MET A 1 223 ? 7.047 -8.117 -7.077 1.00 91.88 223 MET A O 1
ATOM 1868 N N . ASN A 1 224 ? 6.638 -8.710 -9.191 1.00 90.50 224 ASN A N 1
ATOM 1869 C CA . ASN A 1 224 ? 7.885 -8.132 -9.709 1.00 90.50 224 ASN A CA 1
ATOM 1870 C C . ASN A 1 224 ? 7.854 -6.596 -9.729 1.00 90.50 224 ASN A C 1
ATOM 1872 O O . ASN A 1 224 ? 8.906 -5.961 -9.799 1.00 90.50 224 ASN A O 1
ATOM 1876 N N . PHE A 1 225 ? 6.671 -5.987 -9.643 1.00 90.75 225 PHE A N 1
ATOM 1877 C CA . PHE A 1 225 ? 6.485 -4.540 -9.624 1.00 90.75 225 PHE A CA 1
ATOM 1878 C C . PHE A 1 225 ? 6.567 -3.993 -8.191 1.00 90.75 225 PHE A C 1
ATOM 1880 O O . PHE A 1 225 ? 5.638 -3.353 -7.703 1.00 90.75 225 PHE A O 1
ATOM 1887 N N . ASN A 1 226 ? 7.677 -4.277 -7.503 1.00 90.00 226 ASN A N 1
ATOM 1888 C CA . ASN A 1 226 ? 7.852 -3.990 -6.079 1.00 90.00 226 ASN A CA 1
ATOM 1889 C C . ASN A 1 226 ? 8.778 -2.784 -5.822 1.00 90.00 226 ASN A C 1
ATOM 1891 O O . ASN A 1 226 ? 9.934 -2.770 -6.243 1.00 90.00 226 ASN A O 1
ATOM 1895 N N . ASP A 1 227 ? 8.286 -1.803 -5.066 1.00 91.12 227 ASP A N 1
ATOM 1896 C CA . ASP A 1 227 ? 8.993 -0.605 -4.590 1.00 91.12 227 ASP A CA 1
ATOM 1897 C C . ASP A 1 227 ? 9.767 -0.815 -3.272 1.00 91.12 227 ASP A C 1
ATOM 1899 O O . ASP A 1 227 ? 10.530 0.056 -2.849 1.00 91.12 227 ASP A O 1
ATOM 1903 N N . TYR A 1 228 ? 9.652 -1.984 -2.636 1.00 89.81 228 TYR A N 1
ATOM 1904 C CA . TYR A 1 228 ? 10.315 -2.298 -1.366 1.00 89.81 228 TYR A CA 1
ATOM 1905 C C . TYR A 1 228 ? 11.824 -2.095 -1.382 1.00 89.81 228 TYR A C 1
ATOM 1907 O O . TYR A 1 228 ? 12.374 -1.557 -0.425 1.00 89.81 228 TYR A O 1
ATOM 1915 N N . PHE A 1 229 ? 12.513 -2.515 -2.443 1.00 85.31 229 PHE A N 1
ATOM 1916 C CA . PHE A 1 229 ? 13.970 -2.392 -2.509 1.00 85.31 229 PHE A CA 1
ATOM 1917 C C . PHE A 1 229 ? 14.409 -0.927 -2.477 1.00 85.31 229 PHE A C 1
ATOM 1919 O O . PHE A 1 229 ? 15.347 -0.577 -1.759 1.00 85.31 229 PHE A O 1
ATOM 1926 N N . VAL A 1 230 ? 13.679 -0.071 -3.195 1.00 83.69 230 VAL A N 1
ATOM 1927 C CA . VAL A 1 230 ? 13.911 1.374 -3.227 1.00 83.69 230 VAL A CA 1
ATOM 1928 C C . VAL A 1 230 ? 13.658 1.970 -1.843 1.00 83.69 230 VAL A C 1
ATOM 1930 O O . VAL A 1 230 ? 14.528 2.645 -1.293 1.00 83.69 230 VAL A O 1
ATOM 1933 N N . GLU A 1 231 ? 12.526 1.647 -1.217 1.00 85.00 231 GLU A N 1
ATOM 1934 C CA . GLU A 1 231 ? 12.173 2.188 0.100 1.00 85.00 231 GLU A CA 1
ATOM 1935 C C . GLU A 1 231 ? 13.048 1.676 1.249 1.00 85.00 231 GLU A C 1
ATOM 1937 O O . GLU A 1 231 ? 13.379 2.417 2.185 1.00 85.00 231 GLU A O 1
ATOM 1942 N N . ASN A 1 232 ? 13.482 0.421 1.179 1.00 87.25 232 ASN A N 1
ATOM 1943 C CA . ASN A 1 232 ? 14.443 -0.144 2.115 1.00 87.25 232 ASN A CA 1
ATOM 1944 C C . ASN A 1 232 ? 15.788 0.577 1.998 1.00 87.25 232 ASN A C 1
ATOM 1946 O O . ASN A 1 232 ? 16.376 0.976 3.005 1.00 87.25 232 ASN A O 1
ATOM 1950 N N . MET A 1 233 ? 16.247 0.818 0.771 1.00 85.94 233 MET A N 1
ATOM 1951 C CA . MET A 1 233 ? 17.493 1.530 0.536 1.00 85.94 233 MET A CA 1
ATOM 1952 C C . MET A 1 233 ? 17.414 2.990 0.998 1.00 85.94 233 MET A C 1
ATOM 1954 O O . MET A 1 233 ? 18.299 3.465 1.714 1.00 85.94 233 MET A O 1
ATOM 1958 N N . HIS A 1 234 ? 16.308 3.682 0.707 1.00 84.12 234 HIS A N 1
ATOM 1959 C CA . HIS A 1 234 ? 16.032 5.006 1.263 1.00 84.12 234 HIS A CA 1
ATOM 1960 C C . HIS A 1 234 ? 16.086 4.999 2.797 1.00 84.12 234 HIS A C 1
ATOM 1962 O O . HIS A 1 234 ? 16.664 5.898 3.408 1.00 84.12 234 HIS A O 1
ATOM 1968 N N . SER A 1 235 ? 15.523 3.973 3.438 1.00 85.38 235 SER A N 1
ATOM 1969 C CA . SER A 1 235 ? 15.544 3.832 4.897 1.00 85.38 235 SER A CA 1
ATOM 1970 C C . SER A 1 235 ? 16.960 3.656 5.444 1.00 85.38 235 SER A C 1
ATOM 1972 O O . SER A 1 235 ? 17.320 4.331 6.407 1.00 85.38 235 SER A O 1
ATOM 1974 N N . LYS A 1 236 ? 17.793 2.830 4.804 1.00 87.25 236 LYS A N 1
ATOM 1975 C CA . LYS A 1 236 ? 19.200 2.648 5.191 1.00 87.25 236 LYS A CA 1
ATOM 1976 C C . LYS A 1 236 ? 20.001 3.938 5.051 1.00 87.25 236 LYS A C 1
ATOM 1978 O O . LYS A 1 236 ? 20.729 4.300 5.973 1.00 87.25 236 LYS A O 1
ATOM 1983 N N . ILE A 1 237 ? 19.823 4.674 3.956 1.00 87.12 237 ILE A N 1
ATOM 1984 C CA . ILE A 1 237 ? 20.480 5.973 3.758 1.00 87.12 237 ILE A CA 1
ATOM 1985 C C . ILE A 1 237 ? 20.058 6.962 4.844 1.00 87.12 237 ILE A C 1
ATOM 1987 O O . ILE A 1 237 ? 20.917 7.614 5.434 1.00 87.12 237 ILE A O 1
ATOM 1991 N N . ARG A 1 238 ? 18.758 7.052 5.157 1.00 85.62 238 ARG A N 1
ATOM 1992 C CA . ARG A 1 238 ? 18.241 7.941 6.212 1.00 85.62 238 ARG A CA 1
ATOM 1993 C C . ARG A 1 238 ? 18.829 7.643 7.592 1.00 85.62 238 ARG A C 1
ATOM 1995 O O . ARG A 1 238 ? 18.988 8.565 8.377 1.00 85.62 238 ARG A O 1
ATOM 2002 N N . VAL A 1 239 ? 19.163 6.387 7.892 1.00 87.31 239 VAL A N 1
ATOM 2003 C CA . VAL A 1 239 ? 19.821 6.021 9.160 1.00 87.31 239 VAL A CA 1
ATOM 2004 C C . VAL A 1 239 ? 21.262 6.538 9.224 1.00 87.31 239 VAL A C 1
ATOM 2006 O O . VAL A 1 239 ? 21.730 6.912 10.295 1.00 87.31 239 VAL A O 1
ATOM 2009 N N . HIS A 1 240 ? 21.952 6.602 8.083 1.00 85.38 240 HIS A N 1
ATOM 2010 C CA . HIS A 1 240 ? 23.368 6.985 7.990 1.00 85.38 240 HIS A CA 1
ATOM 2011 C C . HIS A 1 240 ? 23.588 8.445 7.561 1.00 85.38 240 HIS A C 1
ATOM 2013 O O . HIS A 1 240 ? 24.724 8.880 7.372 1.00 85.38 240 HIS A O 1
ATOM 2019 N N . THR A 1 241 ? 22.513 9.216 7.395 1.00 87.88 241 THR A N 1
ATOM 2020 C CA . THR A 1 241 ? 22.558 10.621 6.983 1.00 87.88 241 THR A CA 1
ATOM 2021 C C . THR A 1 241 ? 21.694 11.480 7.895 1.00 87.88 241 THR A C 1
ATOM 2023 O O . THR A 1 241 ? 20.731 11.029 8.503 1.00 87.88 241 THR A O 1
ATOM 2026 N N . SER A 1 242 ? 22.058 12.751 8.010 1.00 84.81 242 SER A N 1
ATOM 2027 C CA . SER A 1 242 ? 21.272 13.759 8.722 1.00 84.81 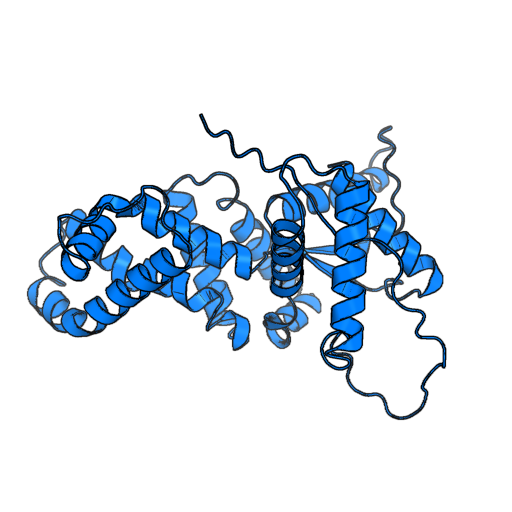242 SER A CA 1
ATOM 2028 C C . SER A 1 242 ? 20.435 14.592 7.753 1.00 84.81 242 SER A C 1
ATOM 2030 O O . SER A 1 242 ? 20.748 14.689 6.566 1.00 84.81 242 SER A O 1
ATOM 2032 N N . THR A 1 243 ? 19.424 15.291 8.271 1.00 78.12 243 THR A N 1
ATOM 2033 C CA . THR A 1 243 ? 18.585 16.221 7.490 1.00 78.12 243 THR A CA 1
ATOM 2034 C C . THR A 1 243 ? 19.379 17.336 6.798 1.00 78.12 243 THR A C 1
ATOM 2036 O O . THR A 1 243 ? 18.907 17.905 5.817 1.00 78.12 243 THR A O 1
ATOM 2039 N N . ASN A 1 244 ? 20.586 17.630 7.291 1.00 83.31 244 ASN A N 1
ATOM 2040 C CA . ASN A 1 244 ? 21.482 18.664 6.770 1.00 83.31 244 ASN A CA 1
ATOM 2041 C C . ASN A 1 244 ? 22.636 18.083 5.936 1.00 83.31 244 ASN A C 1
ATOM 2043 O O . ASN A 1 244 ? 23.571 18.807 5.598 1.00 83.31 244 ASN A O 1
ATOM 2047 N N . SER A 1 245 ? 22.613 16.781 5.636 1.00 82.12 245 SER A N 1
ATOM 2048 C CA . SER A 1 245 ? 23.659 16.147 4.833 1.00 82.12 245 SER A CA 1
ATOM 2049 C C . SER A 1 245 ? 23.682 16.721 3.418 1.00 82.12 245 SER A C 1
ATOM 2051 O O . SER A 1 245 ? 22.639 16.886 2.786 1.00 82.12 245 SER A O 1
ATOM 2053 N N . SER A 1 246 ? 24.884 17.020 2.921 1.00 86.31 246 SER A N 1
ATOM 2054 C CA . SER A 1 246 ? 25.078 17.424 1.529 1.00 86.31 246 SER A CA 1
ATOM 2055 C C . SER A 1 246 ? 24.768 16.266 0.581 1.00 86.31 246 SER A C 1
ATOM 2057 O O . SER A 1 246 ? 24.875 15.094 0.954 1.00 86.31 246 SER A O 1
ATOM 2059 N N . THR A 1 247 ? 24.432 16.592 -0.668 1.00 82.25 247 THR A N 1
ATOM 2060 C CA . THR A 1 247 ? 24.189 15.604 -1.727 1.00 82.25 247 THR A CA 1
ATOM 2061 C C . THR A 1 247 ? 25.365 14.639 -1.882 1.00 82.25 247 THR A C 1
ATOM 2063 O O . THR A 1 247 ? 25.153 13.431 -1.934 1.00 82.25 247 THR A O 1
ATOM 2066 N N . ASP A 1 248 ? 26.602 15.141 -1.839 1.00 82.06 248 ASP A N 1
ATOM 2067 C CA . ASP A 1 248 ? 27.808 14.312 -1.954 1.00 82.06 248 ASP A CA 1
ATOM 2068 C C . ASP A 1 248 ? 27.950 13.318 -0.799 1.00 82.06 248 ASP A C 1
ATOM 2070 O O . ASP A 1 248 ? 28.341 12.169 -1.007 1.00 82.06 248 ASP A O 1
ATOM 2074 N N . ASN A 1 249 ? 27.599 13.728 0.425 1.00 83.25 249 ASN A N 1
ATOM 2075 C CA . ASN A 1 249 ? 27.627 12.828 1.574 1.00 83.25 249 ASN A CA 1
ATOM 2076 C C . ASN A 1 249 ? 26.563 11.733 1.438 1.00 83.25 249 ASN A C 1
ATOM 2078 O O . ASN A 1 249 ? 26.853 10.565 1.677 1.00 83.25 249 ASN A O 1
ATOM 2082 N N . ILE A 1 250 ? 25.352 12.091 1.004 1.00 86.00 250 ILE A N 1
ATOM 2083 C CA . ILE A 1 250 ? 24.265 11.131 0.766 1.00 86.00 250 ILE A CA 1
ATOM 2084 C C . ILE A 1 250 ? 24.689 10.103 -0.288 1.00 86.00 250 ILE A C 1
ATOM 2086 O O . ILE A 1 250 ? 24.574 8.901 -0.054 1.00 86.00 250 ILE A O 1
ATOM 2090 N N . ILE A 1 251 ? 25.242 10.572 -1.408 1.00 84.38 251 ILE A N 1
ATOM 2091 C CA . ILE A 1 251 ? 25.763 9.726 -2.485 1.00 84.38 251 ILE A CA 1
ATOM 2092 C C . ILE A 1 251 ? 26.853 8.787 -1.949 1.00 84.38 251 ILE A C 1
ATOM 2094 O O . ILE A 1 251 ? 26.799 7.578 -2.175 1.00 84.38 251 ILE A O 1
ATOM 2098 N N . LYS A 1 252 ? 27.816 9.315 -1.185 1.00 86.69 252 LYS A N 1
ATOM 2099 C CA . LYS A 1 252 ? 28.902 8.523 -0.594 1.00 86.69 252 LYS A CA 1
ATOM 2100 C C . LYS A 1 252 ? 28.382 7.432 0.344 1.00 86.69 252 LYS A C 1
ATOM 2102 O O . LYS A 1 252 ? 28.828 6.293 0.238 1.00 86.69 252 LYS A O 1
ATOM 2107 N N . GLN A 1 253 ? 27.449 7.759 1.240 1.00 86.75 253 GLN A N 1
ATOM 2108 C CA . GLN A 1 253 ? 26.850 6.779 2.152 1.00 86.75 253 GLN A CA 1
ATOM 2109 C C . GLN A 1 253 ? 26.106 5.689 1.385 1.00 86.75 253 GLN A C 1
ATOM 2111 O O . GLN A 1 253 ? 26.232 4.508 1.700 1.00 86.75 253 GLN A O 1
ATOM 2116 N N . ALA A 1 254 ? 25.386 6.068 0.334 1.00 86.00 254 ALA A N 1
ATOM 2117 C CA . ALA A 1 254 ? 24.663 5.113 -0.478 1.00 86.00 254 ALA A CA 1
ATOM 2118 C C . ALA A 1 254 ? 25.599 4.110 -1.184 1.00 86.00 254 ALA A C 1
ATOM 2120 O O . ALA A 1 254 ? 25.311 2.915 -1.179 1.00 86.00 254 ALA A O 1
ATOM 2121 N N . TYR A 1 255 ? 26.761 4.546 -1.692 1.00 85.06 255 TYR A N 1
ATOM 2122 C CA . TYR A 1 255 ? 27.778 3.620 -2.221 1.00 85.06 255 TYR A CA 1
ATOM 2123 C C . TYR A 1 255 ? 28.318 2.654 -1.172 1.00 85.06 255 TYR A C 1
ATOM 2125 O O . TYR A 1 255 ? 28.530 1.483 -1.481 1.00 85.06 255 TYR A O 1
ATOM 2133 N N . LEU A 1 256 ? 28.572 3.136 0.048 1.00 87.00 256 LEU A N 1
ATOM 2134 C CA . LEU A 1 256 ? 29.079 2.287 1.126 1.00 87.00 256 LEU A CA 1
ATOM 2135 C C . LEU A 1 256 ? 28.078 1.177 1.457 1.00 87.00 256 LEU A C 1
ATOM 2137 O O . LEU A 1 256 ? 28.477 0.020 1.540 1.00 87.00 256 LEU A O 1
ATOM 2141 N N . ILE A 1 257 ? 26.789 1.515 1.546 1.00 85.88 257 ILE A N 1
ATOM 2142 C CA . ILE A 1 257 ? 25.710 0.551 1.799 1.00 85.88 257 ILE A CA 1
ATOM 2143 C C . ILE A 1 257 ? 25.625 -0.491 0.670 1.00 85.88 257 ILE A C 1
ATOM 2145 O O . ILE A 1 257 ? 25.606 -1.687 0.946 1.00 85.88 257 ILE A O 1
ATOM 2149 N N . VAL A 1 258 ? 25.638 -0.069 -0.602 1.00 83.38 258 VAL A N 1
ATOM 2150 C CA . VAL A 1 258 ? 25.590 -1.006 -1.746 1.00 83.38 258 VAL A CA 1
ATOM 2151 C C . VAL A 1 258 ? 26.809 -1.936 -1.762 1.00 83.38 258 VAL A C 1
ATOM 2153 O O . VAL A 1 258 ? 26.692 -3.136 -2.024 1.00 83.38 258 VAL A O 1
ATOM 2156 N N . LYS A 1 259 ? 27.998 -1.400 -1.467 1.00 79.25 259 LYS A N 1
ATOM 2157 C CA . LYS A 1 259 ? 29.231 -2.190 -1.415 1.00 79.25 259 LYS A CA 1
ATOM 2158 C C . LYS A 1 259 ? 29.186 -3.246 -0.307 1.00 79.25 259 LYS A C 1
ATOM 2160 O O . LYS A 1 259 ? 29.643 -4.361 -0.528 1.00 79.25 259 LYS A O 1
ATOM 2165 N N . ASP A 1 260 ? 28.630 -2.911 0.850 1.00 75.38 260 ASP A N 1
ATOM 2166 C CA . ASP A 1 260 ? 28.506 -3.836 1.979 1.00 75.38 260 ASP A CA 1
ATOM 2167 C C . ASP A 1 260 ? 27.481 -4.957 1.695 1.00 75.38 260 ASP A C 1
ATOM 2169 O O . ASP A 1 260 ? 27.728 -6.138 1.944 1.00 75.38 260 ASP A O 1
ATOM 2173 N N . GLU A 1 261 ? 26.356 -4.624 1.052 1.00 70.06 261 GLU A N 1
ATOM 2174 C CA . GLU A 1 261 ? 25.326 -5.603 0.665 1.00 70.06 261 GLU A CA 1
ATOM 2175 C C . GLU A 1 261 ? 25.801 -6.602 -0.396 1.00 70.06 261 GLU A C 1
ATOM 2177 O O . GLU A 1 261 ? 25.516 -7.798 -0.308 1.00 70.06 261 GLU A O 1
ATOM 2182 N N . THR A 1 262 ? 26.550 -6.132 -1.393 1.00 63.44 262 THR A N 1
ATOM 2183 C CA . THR A 1 262 ? 27.090 -7.001 -2.454 1.00 63.44 262 THR A CA 1
ATOM 2184 C C . THR A 1 262 ? 28.137 -7.991 -1.935 1.00 63.44 262 THR A C 1
ATOM 2186 O O . THR A 1 262 ? 28.311 -9.054 -2.528 1.00 63.44 262 THR A O 1
ATOM 2189 N N . GLN A 1 263 ? 28.795 -7.688 -0.811 1.00 56.03 263 GLN A N 1
ATOM 2190 C CA . GLN A 1 263 ? 29.753 -8.582 -0.152 1.00 56.03 263 GLN A CA 1
ATOM 2191 C C . GLN A 1 263 ? 29.084 -9.590 0.791 1.00 56.03 263 GLN A C 1
ATOM 2193 O O . GLN A 1 263 ? 29.582 -10.703 0.951 1.00 56.03 263 GLN A O 1
ATOM 2198 N N . THR A 1 264 ? 27.953 -9.226 1.396 1.00 51.94 264 THR A N 1
ATOM 2199 C CA . THR A 1 264 ? 27.268 -10.038 2.416 1.00 51.94 264 THR A CA 1
ATOM 2200 C C . THR A 1 264 ? 26.136 -10.906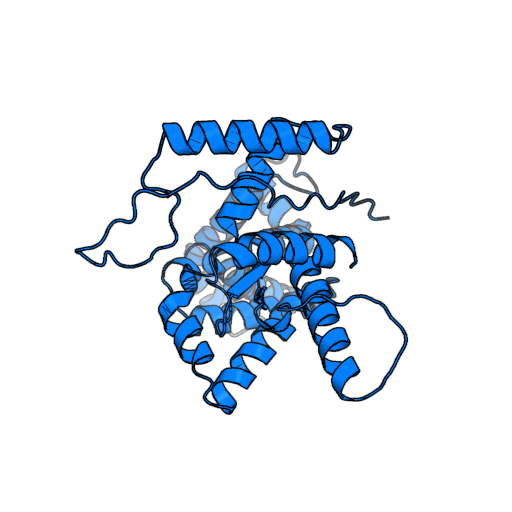 1.860 1.00 51.94 264 THR A C 1
ATOM 2202 O O . THR A 1 264 ? 25.803 -11.919 2.475 1.00 51.94 264 THR A O 1
ATOM 2205 N N . ASN A 1 265 ? 25.559 -10.577 0.695 1.00 45.50 265 ASN A N 1
ATOM 2206 C CA . ASN A 1 265 ? 24.473 -11.357 0.093 1.00 45.50 265 ASN A CA 1
ATOM 2207 C C . ASN A 1 265 ? 24.531 -11.399 -1.456 1.00 45.50 265 ASN A C 1
ATOM 2209 O O . ASN A 1 265 ? 23.731 -10.748 -2.133 1.00 45.50 265 ASN A O 1
ATOM 2213 N N . PRO A 1 266 ? 25.433 -12.202 -2.056 1.00 42.00 266 PRO A N 1
ATOM 2214 C CA . PRO A 1 266 ? 25.668 -12.214 -3.507 1.00 42.00 266 PRO A CA 1
ATOM 2215 C C . PRO A 1 266 ? 24.494 -12.745 -4.354 1.00 42.00 266 PRO A C 1
ATOM 2217 O O . PRO A 1 266 ? 24.544 -12.655 -5.577 1.00 42.00 266 PRO A O 1
ATOM 2220 N N . LYS A 1 267 ? 23.436 -13.298 -3.740 1.00 39.59 267 LYS A N 1
ATOM 2221 C CA . LYS A 1 267 ? 22.262 -13.864 -4.439 1.00 39.59 267 LYS A CA 1
ATOM 2222 C C . LYS A 1 267 ? 21.019 -12.961 -4.434 1.00 39.59 267 LYS A C 1
ATOM 2224 O O . LYS A 1 267 ? 20.030 -13.320 -5.059 1.00 39.59 267 LYS A O 1
ATOM 2229 N N . GLY A 1 268 ? 21.044 -11.825 -3.730 1.00 35.16 268 GLY A N 1
ATOM 2230 C CA . GLY A 1 268 ? 19.854 -10.983 -3.527 1.00 35.16 268 GLY A CA 1
ATOM 2231 C C . GLY A 1 268 ? 19.606 -9.904 -4.584 1.00 35.16 268 GLY A C 1
ATOM 2232 O O . GLY A 1 268 ? 18.505 -9.369 -4.636 1.00 35.16 268 GLY A O 1
ATOM 2233 N N . HIS A 1 269 ? 20.600 -9.587 -5.420 1.00 42.41 269 HIS A N 1
ATOM 2234 C CA . HIS A 1 269 ? 20.585 -8.393 -6.277 1.00 42.41 269 HIS A CA 1
ATOM 2235 C C . HIS A 1 269 ? 20.927 -8.705 -7.731 1.00 42.41 269 HIS A C 1
ATOM 2237 O O . HIS A 1 269 ? 21.832 -8.128 -8.327 1.00 42.41 269 HIS A O 1
ATOM 2243 N N . ALA A 1 270 ? 20.176 -9.619 -8.323 1.00 33.06 270 ALA A N 1
ATOM 2244 C CA . ALA A 1 270 ? 19.978 -9.608 -9.757 1.00 33.06 270 ALA A CA 1
ATOM 2245 C C . ALA A 1 270 ? 18.474 -9.650 -9.981 1.00 33.06 270 ALA A C 1
ATOM 2247 O O . ALA A 1 270 ? 17.761 -10.386 -9.301 1.00 33.06 270 ALA A O 1
ATOM 2248 N N . CYS A 1 271 ? 17.999 -8.847 -10.928 1.00 34.34 271 CYS A N 1
ATOM 2249 C CA . CYS A 1 271 ? 16.715 -9.078 -11.569 1.00 34.34 271 CYS A CA 1
ATOM 2250 C C . CYS A 1 271 ? 16.520 -10.592 -11.729 1.00 34.34 271 CYS A C 1
ATOM 2252 O O . CYS A 1 271 ? 17.460 -11.262 -12.163 1.00 34.34 271 CYS A O 1
ATOM 2254 N N . ASN A 1 272 ? 15.347 -11.123 -11.378 1.00 28.27 272 ASN A N 1
ATOM 2255 C CA . ASN A 1 272 ? 14.966 -12.494 -11.709 1.00 28.27 272 ASN A CA 1
ATOM 2256 C C . ASN A 1 272 ? 14.929 -12.635 -13.243 1.00 28.27 272 ASN A C 1
ATOM 2258 O O . ASN A 1 272 ? 13.870 -12.593 -13.862 1.00 28.27 272 ASN A O 1
ATOM 2262 N N . LEU A 1 273 ? 16.097 -12.741 -13.868 1.00 29.39 273 LEU A N 1
ATOM 2263 C CA . LEU A 1 273 ? 16.271 -13.333 -15.176 1.00 29.39 273 LEU A CA 1
ATOM 2264 C C . LEU A 1 273 ? 16.425 -14.837 -14.920 1.00 29.39 273 LEU A C 1
ATOM 2266 O O . LEU A 1 273 ? 17.211 -15.221 -14.048 1.00 29.39 273 LEU A O 1
ATOM 2270 N N . PRO A 1 274 ? 15.655 -15.693 -15.611 1.00 24.38 274 PRO A N 1
ATOM 2271 C CA . PRO A 1 274 ? 15.817 -17.133 -15.483 1.00 24.38 274 PRO A CA 1
ATOM 2272 C C . PRO A 1 274 ? 17.254 -17.529 -15.865 1.00 24.38 274 PRO A C 1
ATOM 2274 O O . PRO A 1 274 ? 17.873 -16.859 -16.695 1.00 24.38 274 PRO A O 1
ATOM 2277 N N . PRO A 1 275 ? 17.808 -18.593 -15.261 1.00 27.12 275 PRO A N 1
ATOM 2278 C CA . PRO A 1 275 ? 19.158 -19.036 -15.563 1.00 27.12 275 PRO A CA 1
ATOM 2279 C C . PRO A 1 275 ? 19.188 -19.633 -16.973 1.00 27.12 275 PRO A C 1
ATOM 2281 O O . PRO A 1 275 ? 18.804 -20.784 -17.165 1.00 27.12 275 PRO A O 1
ATOM 2284 N N . ASP A 1 276 ? 19.660 -18.869 -17.957 1.00 29.25 276 ASP A N 1
ATOM 2285 C CA . ASP A 1 276 ? 20.118 -19.459 -19.212 1.00 29.25 276 ASP A CA 1
ATOM 2286 C C . ASP A 1 276 ? 21.498 -20.077 -18.967 1.00 29.25 276 ASP A C 1
ATOM 2288 O O . ASP A 1 276 ? 22.510 -19.399 -18.767 1.00 29.25 276 ASP A O 1
ATOM 2292 N N . ASN A 1 277 ? 21.514 -21.409 -18.936 1.00 32.00 277 ASN A N 1
ATOM 2293 C CA . ASN A 1 277 ? 22.735 -22.192 -18.995 1.00 32.00 277 ASN A CA 1
ATOM 2294 C C . ASN A 1 277 ? 23.460 -21.890 -20.313 1.00 32.00 277 ASN A C 1
ATOM 2296 O O . ASN A 1 277 ? 22.878 -22.001 -21.389 1.00 32.00 277 ASN A O 1
ATOM 2300 N N . ASN A 1 278 ? 24.761 -21.620 -20.198 1.00 32.03 278 ASN A N 1
ATOM 2301 C CA . ASN A 1 278 ? 25.742 -21.485 -21.279 1.00 32.03 278 ASN A CA 1
ATOM 2302 C C . ASN A 1 278 ? 25.758 -20.137 -22.014 1.00 32.03 278 ASN A C 1
ATOM 2304 O O . ASN A 1 278 ? 25.422 -20.052 -23.190 1.00 32.03 278 ASN A O 1
ATOM 2308 N N . ASN A 1 279 ? 26.238 -19.099 -21.326 1.00 27.02 279 ASN A N 1
ATOM 2309 C CA . ASN A 1 279 ? 27.328 -18.219 -21.781 1.00 27.02 279 ASN A CA 1
ATOM 2310 C C . ASN A 1 279 ? 27.474 -17.078 -20.772 1.00 27.02 279 ASN A C 1
ATOM 2312 O O . ASN A 1 279 ? 26.751 -16.093 -20.832 1.00 27.02 279 ASN A O 1
ATOM 2316 N N . CYS A 1 280 ? 28.399 -17.222 -19.825 1.00 23.97 280 CYS A N 1
ATOM 2317 C CA . CYS A 1 280 ? 28.727 -16.179 -18.859 1.00 23.97 280 CYS A CA 1
ATOM 2318 C C . CYS A 1 280 ? 29.693 -15.179 -19.524 1.00 23.97 280 CYS A C 1
ATOM 2320 O O . CYS A 1 280 ? 30.844 -15.555 -19.768 1.00 23.97 280 CYS A O 1
ATOM 2322 N N . PRO A 1 281 ? 29.305 -13.928 -19.844 1.00 25.55 281 PRO A N 1
ATOM 2323 C CA . PRO A 1 281 ? 30.276 -12.924 -20.245 1.00 25.55 281 PRO A CA 1
ATOM 2324 C C . PRO A 1 281 ? 30.990 -12.456 -18.974 1.00 25.55 281 PRO A C 1
ATOM 2326 O O . PRO A 1 281 ? 30.357 -11.965 -18.040 1.00 25.55 281 PRO A O 1
ATOM 2329 N N . GLN A 1 282 ? 32.316 -12.589 -18.937 1.00 25.91 282 GLN A N 1
ATOM 2330 C CA . GLN A 1 282 ? 33.199 -12.208 -17.823 1.00 25.91 282 GLN A CA 1
ATOM 2331 C C . GLN A 1 282 ? 33.285 -10.680 -17.566 1.00 25.91 282 GLN A C 1
ATOM 2333 O O . GLN A 1 282 ? 34.315 -10.163 -17.138 1.00 25.91 282 GLN A O 1
ATOM 2338 N N . HIS A 1 283 ? 32.206 -9.928 -17.785 1.00 25.72 283 HIS A N 1
ATOM 2339 C CA . HIS A 1 283 ? 32.154 -8.479 -17.601 1.00 25.72 283 HIS A CA 1
ATOM 2340 C C . HIS A 1 283 ? 30.881 -8.035 -16.873 1.00 25.72 283 HIS A C 1
ATOM 2342 O O . HIS A 1 283 ? 30.128 -7.202 -17.365 1.00 25.72 283 HIS A O 1
ATOM 2348 N N . VAL A 1 284 ? 30.664 -8.525 -15.651 1.00 24.97 284 VAL A N 1
ATOM 2349 C CA . VAL A 1 284 ? 29.801 -7.816 -14.693 1.00 24.97 284 VAL A CA 1
ATOM 2350 C C . VAL A 1 284 ? 30.678 -6.801 -13.961 1.00 24.97 284 VAL A C 1
ATOM 2352 O O . VAL A 1 284 ? 31.214 -7.061 -12.885 1.00 24.97 284 VAL A O 1
ATOM 2355 N N . LYS A 1 285 ? 30.898 -5.640 -14.590 1.00 22.97 285 LYS A N 1
ATOM 2356 C CA . LYS A 1 285 ? 31.398 -4.458 -13.878 1.00 22.97 285 LYS A CA 1
ATOM 2357 C C . LYS A 1 285 ? 30.282 -3.995 -12.940 1.00 22.97 285 LYS A C 1
ATOM 2359 O O . LYS A 1 285 ? 29.170 -3.739 -13.389 1.00 22.97 285 LYS A O 1
ATOM 2364 N N . ALA A 1 286 ? 30.590 -3.937 -11.646 1.00 23.92 286 ALA A N 1
ATOM 2365 C CA . ALA A 1 286 ? 29.708 -3.428 -10.602 1.00 23.92 286 ALA A CA 1
ATOM 2366 C C . ALA A 1 286 ? 29.083 -2.090 -11.021 1.00 23.92 286 ALA A C 1
ATOM 2368 O O . ALA A 1 286 ? 29.818 -1.203 -11.452 1.00 23.92 286 ALA A O 1
ATOM 2369 N N . LEU A 1 287 ? 27.756 -1.977 -10.885 1.00 26.86 287 LEU A N 1
ATOM 2370 C CA . LEU A 1 287 ? 26.952 -0.779 -11.150 1.00 26.86 287 LEU A CA 1
ATOM 2371 C C . LEU A 1 287 ? 27.595 0.465 -10.510 1.00 26.86 287 LEU A C 1
ATOM 2373 O O . LEU A 1 287 ? 27.521 0.625 -9.287 1.00 26.86 287 LEU A O 1
ATOM 2377 N N . PRO A 1 288 ? 28.209 1.364 -11.297 1.00 26.94 288 PRO A N 1
ATOM 2378 C CA . PRO A 1 288 ? 28.648 2.654 -10.819 1.00 26.94 288 PRO A CA 1
ATOM 2379 C C . PRO A 1 288 ? 27.526 3.658 -11.097 1.00 26.94 288 PRO A C 1
ATOM 2381 O O . PRO A 1 288 ? 27.167 3.916 -12.240 1.00 26.94 288 PRO A O 1
ATOM 2384 N N . ASN A 1 289 ? 27.038 4.267 -10.024 1.00 30.56 289 ASN A N 1
ATOM 2385 C CA . ASN A 1 289 ? 26.306 5.528 -10.001 1.00 30.56 289 ASN A CA 1
ATOM 2386 C C . ASN A 1 289 ? 24.775 5.497 -10.197 1.00 30.56 289 ASN A C 1
ATOM 2388 O O . ASN A 1 289 ? 24.252 5.422 -11.300 1.00 30.56 289 ASN A O 1
AT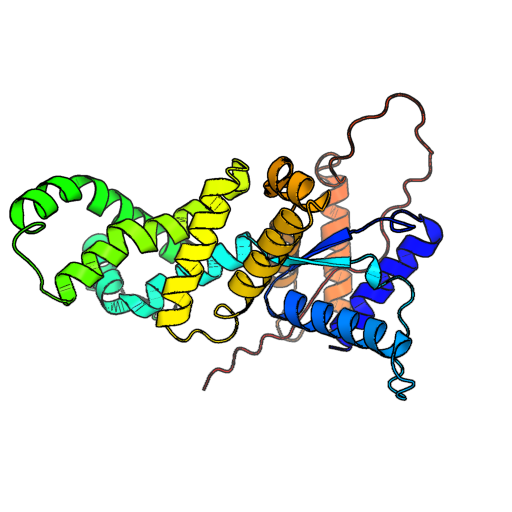OM 2392 N N . ASN A 1 290 ? 24.107 5.791 -9.071 1.00 33.94 290 ASN A N 1
ATOM 2393 C CA . ASN A 1 290 ? 22.884 6.590 -8.925 1.00 33.94 290 ASN A CA 1
ATOM 2394 C C . ASN A 1 290 ? 21.524 5.946 -9.239 1.00 33.94 290 ASN A C 1
ATOM 2396 O O . ASN A 1 290 ? 21.036 5.963 -10.362 1.00 33.94 290 ASN A O 1
ATOM 2400 N N . LEU A 1 291 ? 20.826 5.589 -8.159 1.00 33.19 291 LEU A N 1
ATOM 2401 C CA . LEU A 1 291 ? 19.364 5.580 -8.067 1.00 33.19 291 LEU A CA 1
ATOM 2402 C C . LEU A 1 291 ? 18.981 5.974 -6.633 1.00 33.19 291 LEU A C 1
ATOM 2404 O O . LEU A 1 291 ? 18.666 5.122 -5.813 1.00 33.19 291 LEU A O 1
ATOM 2408 N N . PHE A 1 292 ? 19.064 7.268 -6.302 1.00 32.38 292 PHE A N 1
ATOM 2409 C CA . PHE A 1 292 ? 18.567 7.787 -5.021 1.00 32.38 292 PHE A CA 1
ATOM 2410 C C . PHE A 1 292 ? 17.739 9.041 -5.252 1.00 32.38 292 PHE A C 1
ATOM 2412 O O . PHE A 1 292 ? 18.266 10.089 -5.626 1.00 32.38 292 PHE A O 1
ATOM 2419 N N . TYR A 1 293 ? 16.436 8.936 -5.004 1.00 29.58 293 TYR A N 1
ATOM 2420 C CA . TYR A 1 293 ? 15.571 10.098 -4.898 1.00 29.58 293 TYR A CA 1
ATOM 2421 C C . TYR A 1 293 ? 15.633 10.607 -3.457 1.00 29.58 293 TYR A C 1
ATOM 2423 O O . TYR A 1 293 ? 15.135 9.974 -2.532 1.00 29.58 293 TYR A O 1
ATOM 2431 N N . THR A 1 294 ? 16.214 11.788 -3.254 1.00 24.19 294 THR A N 1
ATOM 2432 C CA . THR A 1 294 ? 15.940 12.600 -2.066 1.00 24.19 294 THR A CA 1
ATOM 2433 C C . THR A 1 294 ? 15.034 13.747 -2.480 1.00 24.19 294 THR A C 1
ATOM 2435 O O . THR A 1 294 ? 15.463 14.870 -2.734 1.00 24.19 294 THR A O 1
ATOM 2438 N N . THR A 1 295 ? 13.724 13.506 -2.527 1.00 25.47 295 THR A N 1
ATOM 2439 C CA . THR A 1 295 ? 12.832 14.643 -2.312 1.00 25.47 295 THR A CA 1
ATOM 2440 C C . THR A 1 295 ? 13.040 15.053 -0.862 1.00 25.47 295 THR A C 1
ATOM 2442 O O . THR A 1 295 ? 12.737 14.275 0.043 1.00 25.47 295 THR A O 1
ATOM 2445 N N . LYS A 1 296 ? 13.564 16.260 -0.616 1.00 23.56 296 LYS A N 1
ATOM 2446 C CA . LYS A 1 296 ? 13.312 16.962 0.645 1.00 23.56 296 LYS A CA 1
ATOM 2447 C C . LYS A 1 296 ? 11.794 17.015 0.815 1.00 23.56 296 LYS A C 1
ATOM 2449 O O . LYS A 1 296 ? 11.146 17.949 0.352 1.00 23.56 296 LYS A O 1
ATOM 2454 N N . SER A 1 297 ? 11.211 16.011 1.459 1.00 25.58 297 SER A N 1
ATOM 2455 C CA . SER A 1 297 ? 9.873 16.112 2.007 1.00 25.58 297 SER A CA 1
ATOM 2456 C C . SER A 1 297 ? 10.003 16.957 3.267 1.00 25.58 297 SER A C 1
ATOM 2458 O O . SER A 1 297 ? 9.981 16.459 4.391 1.00 25.58 297 SER A O 1
ATOM 2460 N N . ASN A 1 298 ? 10.165 18.266 3.071 1.00 23.05 298 ASN A N 1
ATOM 2461 C CA . ASN A 1 298 ? 9.635 19.209 4.035 1.00 23.05 298 ASN A CA 1
ATOM 2462 C C . ASN A 1 298 ? 8.119 19.020 3.989 1.00 23.05 298 ASN A C 1
ATOM 2464 O O . ASN A 1 298 ? 7.415 19.725 3.270 1.00 23.05 298 ASN A O 1
ATOM 2468 N N . TYR A 1 299 ? 7.621 18.033 4.728 1.00 26.83 299 TYR A N 1
ATOM 2469 C CA . TYR A 1 299 ? 6.224 17.977 5.119 1.00 26.83 299 TYR A CA 1
ATOM 2470 C C . TYR A 1 299 ? 5.985 19.087 6.149 1.00 26.83 299 TYR A C 1
ATOM 2472 O O . TYR A 1 299 ? 5.767 18.829 7.327 1.00 26.83 299 TYR A O 1
ATOM 2480 N N . ASN A 1 300 ? 6.065 20.335 5.691 1.00 21.36 300 ASN A N 1
ATOM 2481 C CA . ASN A 1 300 ? 5.459 21.467 6.367 1.00 21.36 300 ASN A CA 1
ATOM 2482 C C . ASN A 1 300 ? 4.027 21.548 5.842 1.00 21.36 300 ASN A C 1
ATOM 2484 O O . ASN A 1 300 ? 3.770 22.182 4.822 1.00 21.36 300 ASN A O 1
ATOM 2488 N N . TYR A 1 301 ? 3.119 20.847 6.516 1.00 29.27 301 TYR A N 1
ATOM 2489 C CA . TYR A 1 301 ? 1.691 21.106 6.393 1.00 29.27 301 TYR A CA 1
ATOM 2490 C C . TYR A 1 301 ? 1.316 22.106 7.487 1.00 29.27 301 TYR A C 1
ATOM 2492 O O . TYR A 1 301 ? 1.294 21.753 8.668 1.00 29.27 301 TYR A O 1
ATOM 2500 N N . LEU A 1 302 ? 1.091 23.351 7.072 1.00 25.45 302 LEU A N 1
ATOM 2501 C CA . LEU A 1 302 ? 0.020 24.169 7.633 1.00 25.45 302 LEU A CA 1
ATOM 2502 C C . LEU A 1 302 ? -1.258 23.839 6.859 1.00 25.45 302 LEU A C 1
ATOM 2504 O O . LEU A 1 302 ? -1.134 23.596 5.634 1.00 25.45 302 LEU A O 1
#

pLDDT: mean 79.41, std 22.11, range [21.36, 98.06]

Organism: NCBI:txid1348612